Protein AF-A0A6V7XQS9-F1 (afdb_monomer)

Foldseek 3Di:
DVVVVVPPPPPPPPPVNVVVLVVQLVVQLVLLVLLVVLVLLLCCLVVVVCNVVPPDCCSVVVSSVVSSVVSVCLSVVLVPDPCNLVVQLVVLVVSLVSLVVSLVSLVVSLVVLVVVLPDPVCVVDDPSSNVSSVVSNVVSVLSVLLSVLSSVLSVLSSVLSVCVVVVVQHDCVVRVVVNVVSVVVSVVSNVVSVVVSVVSVVD

Secondary structure (DSSP, 8-state):
-HHHHHHHS-----HHHHHHHHHHHHHHHHHHHHHHHHHHHHHHHHTHHHHHHH--HHHHHHHHHHHHHHHHHHHHHHHH-TTHHHHHHHHHHHHHHHHHHHHHHHHHHHHHHHHHHHSGGGGGS-HHHHHHHHHHHHHHHHHHHHHHHHHHHHHHHHHHHHHHHTTTTS-HHHHHHHHHHHHHHHHHHHHHHHHHHHHHHH-

pLDDT: mean 83.12, std 11.51, range [42.62, 95.31]

Mean predicted aligned error: 6.89 Å

Structure (mmCIF, N/CA/C/O backbone):
data_AF-A0A6V7XQS9-F1
#
_entry.id   AF-A0A6V7XQS9-F1
#
loop_
_atom_site.group_PDB
_atom_site.id
_atom_site.type_symbol
_atom_site.label_atom_id
_atom_site.label_alt_id
_atom_site.label_comp_id
_atom_site.label_asym_id
_atom_site.label_entity_id
_atom_site.label_seq_id
_atom_site.pdbx_PDB_ins_code
_atom_site.Cartn_x
_atom_site.Cartn_y
_atom_site.Cartn_z
_atom_site.occupancy
_atom_site.B_iso_or_equiv
_atom_site.auth_seq_id
_atom_site.auth_comp_id
_atom_site.auth_asym_id
_atom_site.auth_atom_id
_atom_site.pdbx_PDB_model_num
ATOM 1 N N . MET A 1 1 ? -14.126 -15.800 -25.889 1.00 48.78 1 MET A N 1
ATOM 2 C CA . MET A 1 1 ? -13.623 -14.825 -26.880 1.00 48.78 1 MET A CA 1
ATOM 3 C C . MET A 1 1 ? -12.399 -14.062 -26.372 1.00 48.78 1 MET A C 1
ATOM 5 O O . MET A 1 1 ? -11.377 -14.144 -27.030 1.00 48.78 1 MET A O 1
ATOM 9 N N . LEU A 1 2 ? -12.438 -13.417 -25.193 1.00 42.62 2 LEU A N 1
ATOM 10 C CA . LEU A 1 2 ? -11.248 -12.767 -24.599 1.00 42.62 2 LEU A CA 1
ATOM 11 C C . LEU A 1 2 ? -10.140 -13.774 -24.226 1.00 42.62 2 LEU A C 1
ATOM 13 O O . LEU A 1 2 ? -8.974 -13.567 -24.531 1.00 42.62 2 LEU A O 1
ATOM 17 N N . LEU A 1 3 ? -10.531 -14.911 -23.636 1.00 45.94 3 LEU A N 1
ATOM 18 C CA . LEU A 1 3 ? -9.609 -15.998 -23.284 1.00 45.94 3 LEU A CA 1
ATOM 19 C C . LEU A 1 3 ? -8.984 -16.652 -24.523 1.00 45.94 3 LEU A C 1
ATOM 21 O O . LEU A 1 3 ? -7.815 -16.989 -24.517 1.00 45.94 3 LEU A O 1
ATOM 25 N N . THR A 1 4 ? -9.741 -16.782 -25.613 1.00 47.16 4 THR A N 1
ATOM 26 C CA . THR A 1 4 ? -9.225 -17.331 -26.873 1.00 47.16 4 THR A CA 1
ATOM 27 C C . THR A 1 4 ? -8.324 -16.340 -27.610 1.00 47.16 4 THR A C 1
ATOM 29 O O . THR A 1 4 ? -7.375 -16.783 -28.232 1.00 47.16 4 THR A O 1
ATOM 32 N N . MET A 1 5 ? -8.547 -15.023 -27.496 1.00 48.25 5 MET A N 1
ATOM 33 C CA . MET A 1 5 ? -7.600 -14.004 -27.985 1.00 48.25 5 MET A CA 1
ATOM 34 C C . MET A 1 5 ? -6.279 -14.007 -27.201 1.00 48.25 5 MET A C 1
ATOM 36 O O . MET A 1 5 ? -5.229 -13.876 -27.810 1.00 48.25 5 MET A O 1
ATOM 40 N N . LEU A 1 6 ? -6.313 -14.251 -25.884 1.00 51.50 6 LEU A N 1
ATOM 41 C CA . LEU A 1 6 ? -5.106 -14.399 -25.051 1.00 51.50 6 LEU A CA 1
ATOM 42 C C . LEU A 1 6 ? -4.206 -15.582 -25.457 1.00 51.50 6 LEU A C 1
ATOM 44 O O . LEU A 1 6 ? -3.020 -15.556 -25.148 1.00 51.50 6 LEU A O 1
ATOM 48 N N . PHE A 1 7 ? -4.757 -16.599 -26.129 1.00 53.72 7 PHE A N 1
ATOM 49 C CA . PHE A 1 7 ? -4.035 -17.824 -26.500 1.00 53.72 7 PHE A CA 1
ATOM 50 C C . PHE A 1 7 ? -3.797 -18.003 -28.011 1.00 53.72 7 PHE A C 1
ATOM 52 O O . PHE A 1 7 ? -3.016 -18.877 -28.376 1.00 53.72 7 PHE A O 1
ATOM 59 N N . ASN A 1 8 ? -4.455 -17.231 -28.888 1.00 49.06 8 ASN A N 1
ATOM 60 C CA . ASN A 1 8 ? -4.339 -17.404 -30.348 1.00 49.06 8 ASN A CA 1
ATOM 61 C C . ASN A 1 8 ? -3.278 -16.529 -31.014 1.00 49.06 8 ASN A C 1
ATOM 63 O O . ASN A 1 8 ? -2.876 -16.832 -32.138 1.00 49.06 8 ASN A O 1
ATOM 67 N N . ASP A 1 9 ? -2.833 -15.454 -30.368 1.00 49.31 9 ASP A N 1
ATOM 68 C CA . ASP A 1 9 ? -1.666 -14.747 -30.868 1.00 49.31 9 ASP A CA 1
ATOM 69 C C . ASP A 1 9 ? -0.446 -15.611 -30.545 1.00 49.31 9 ASP A C 1
ATOM 71 O O . ASP A 1 9 ? -0.240 -15.991 -29.394 1.00 49.31 9 ASP A O 1
ATOM 75 N N . ASN A 1 10 ? 0.369 -15.916 -31.559 1.00 44.94 10 ASN A N 1
ATOM 76 C CA . ASN A 1 10 ? 1.694 -16.539 -31.447 1.00 44.94 10 ASN A CA 1
ATOM 77 C C . ASN A 1 10 ? 2.685 -15.659 -30.643 1.00 44.94 10 ASN A C 1
ATOM 79 O O . ASN A 1 10 ? 3.850 -15.518 -31.015 1.00 44.94 10 ASN A O 1
ATOM 83 N N . LEU A 1 11 ? 2.259 -15.043 -29.537 1.00 48.97 11 LEU A N 1
ATOM 84 C CA . LEU A 1 11 ? 3.156 -14.674 -28.463 1.00 48.97 11 LEU A CA 1
ATOM 85 C C . LEU A 1 11 ? 3.615 -15.985 -27.834 1.00 48.97 11 LEU A C 1
ATOM 87 O O . LEU A 1 11 ? 3.038 -16.494 -26.876 1.00 48.97 11 LEU A O 1
ATOM 91 N N . THR A 1 12 ? 4.704 -16.530 -28.358 1.00 48.31 12 THR A N 1
ATOM 92 C CA . THR A 1 12 ? 5.622 -17.306 -27.537 1.00 48.31 12 THR A CA 1
ATOM 93 C C . THR A 1 12 ? 6.141 -16.353 -26.462 1.00 48.31 12 THR A C 1
ATOM 95 O O . THR A 1 12 ? 7.199 -15.743 -26.622 1.00 48.31 12 THR A O 1
ATOM 98 N N . TRP A 1 13 ? 5.349 -16.134 -25.409 1.00 51.06 13 TRP A N 1
ATOM 99 C CA . TRP A 1 13 ? 5.810 -15.471 -24.202 1.00 51.06 13 TRP A CA 1
ATOM 100 C C . TRP A 1 13 ? 7.018 -16.283 -23.759 1.00 51.06 13 TRP A C 1
ATOM 102 O O . TRP A 1 13 ? 6.894 -17.449 -23.385 1.00 51.06 13 TRP A O 1
ATOM 112 N N . SER A 1 14 ? 8.221 -15.724 -23.893 1.00 56.84 14 SER A N 1
ATOM 113 C CA . SER A 1 14 ? 9.370 -16.381 -23.291 1.00 56.84 14 SER A CA 1
ATOM 114 C C . SER A 1 14 ? 9.081 -16.509 -21.788 1.00 56.84 14 SER A C 1
ATOM 116 O O . SER A 1 14 ? 8.435 -15.619 -21.223 1.00 56.84 14 SER A O 1
ATOM 118 N N . PRO A 1 15 ? 9.568 -17.563 -21.110 1.00 67.75 15 PRO A N 1
ATOM 119 C CA . PRO A 1 15 ? 9.307 -17.792 -19.683 1.00 67.75 15 PRO A CA 1
ATOM 120 C C . PRO A 1 15 ? 9.579 -16.564 -18.794 1.00 67.75 15 PRO A C 1
ATOM 122 O O . PRO A 1 15 ? 8.983 -16.379 -17.736 1.00 67.75 15 PRO A O 1
ATOM 125 N N . THR A 1 16 ? 10.462 -15.673 -19.247 1.00 72.75 16 THR A N 1
ATOM 126 C CA . THR A 1 16 ? 10.767 -14.394 -18.603 1.00 72.75 16 THR A CA 1
ATOM 127 C C . THR A 1 16 ? 9.580 -13.429 -18.554 1.00 72.75 16 THR A C 1
ATOM 129 O O . THR A 1 16 ? 9.416 -12.741 -17.551 1.00 72.75 16 THR A O 1
ATOM 132 N N . HIS A 1 17 ? 8.739 -13.359 -19.588 1.00 70.88 17 HIS A N 1
ATOM 133 C CA . HIS A 1 17 ? 7.596 -12.445 -19.600 1.00 70.88 17 HIS A CA 1
ATOM 134 C C . HIS A 1 17 ? 6.458 -12.923 -18.690 1.00 70.88 17 HIS A C 1
ATOM 136 O O . HIS A 1 17 ? 5.843 -12.097 -18.017 1.00 70.88 17 HIS A O 1
ATOM 142 N N . GLU A 1 18 ? 6.225 -14.235 -18.601 1.00 76.00 18 GLU A N 1
ATOM 143 C CA . GLU A 1 18 ? 5.256 -14.814 -17.659 1.00 76.00 18 GLU A CA 1
ATOM 144 C C . GLU A 1 18 ? 5.659 -14.532 -16.206 1.00 76.00 18 GLU A C 1
ATOM 146 O O . GLU A 1 18 ? 4.842 -14.080 -15.404 1.00 76.00 18 GLU A O 1
ATOM 151 N N . LEU A 1 19 ? 6.943 -14.705 -15.875 1.00 75.06 19 LEU A N 1
ATOM 152 C CA . LEU A 1 19 ? 7.466 -14.394 -14.543 1.00 75.06 19 LEU A CA 1
ATOM 153 C C . LEU A 1 19 ? 7.329 -12.906 -14.195 1.00 75.06 19 LEU A C 1
ATOM 155 O O . LEU A 1 19 ? 6.929 -12.575 -13.080 1.00 75.06 19 LEU A O 1
ATOM 159 N N . ILE A 1 20 ? 7.611 -12.004 -15.142 1.00 75.81 20 ILE A N 1
ATOM 160 C CA . ILE A 1 20 ? 7.438 -10.556 -14.946 1.00 75.81 20 ILE A CA 1
ATOM 161 C C . ILE A 1 20 ? 5.964 -10.211 -14.730 1.00 75.81 20 ILE A C 1
ATOM 163 O O . ILE A 1 20 ? 5.653 -9.397 -13.857 1.00 75.81 20 ILE A O 1
ATOM 167 N N . PHE A 1 21 ? 5.056 -10.829 -15.488 1.00 79.94 21 PHE A N 1
ATOM 168 C CA . PHE A 1 21 ? 3.617 -10.632 -15.334 1.00 79.94 21 PHE A CA 1
ATOM 169 C C . PHE A 1 21 ? 3.146 -11.075 -13.947 1.00 79.94 21 PHE A C 1
ATOM 171 O O . PHE A 1 21 ? 2.530 -10.288 -13.230 1.00 79.94 21 PHE A O 1
ATOM 178 N N . ILE A 1 22 ? 3.485 -12.301 -13.540 1.00 83.12 22 ILE A N 1
ATOM 179 C CA . ILE A 1 22 ? 3.097 -12.871 -12.244 1.00 83.12 22 ILE A CA 1
ATOM 180 C C . ILE A 1 22 ? 3.664 -12.029 -11.097 1.00 83.12 22 ILE A C 1
ATOM 182 O O . ILE A 1 22 ? 2.935 -11.667 -10.172 1.00 83.12 22 ILE A O 1
ATOM 186 N N . PHE A 1 23 ? 4.944 -11.661 -11.169 1.00 80.88 23 PHE A N 1
ATOM 187 C CA . PHE A 1 23 ? 5.572 -10.809 -10.163 1.00 80.88 23 PHE A CA 1
ATOM 188 C C . PHE A 1 23 ? 4.867 -9.450 -10.058 1.00 80.88 23 PHE A C 1
ATOM 190 O O . PHE A 1 23 ? 4.520 -9.005 -8.962 1.00 80.88 23 PHE A O 1
ATOM 197 N N . SER A 1 24 ? 4.612 -8.809 -11.202 1.00 79.94 24 SER A N 1
ATOM 198 C CA . SER A 1 24 ? 3.931 -7.513 -11.265 1.00 79.94 24 SER A CA 1
ATOM 199 C C . SER A 1 24 ? 2.519 -7.609 -10.691 1.00 79.94 24 SER A C 1
ATOM 201 O O . SER A 1 24 ? 2.123 -6.760 -9.895 1.00 79.94 24 SER A O 1
ATOM 203 N N . TYR A 1 25 ? 1.784 -8.674 -11.022 1.00 86.56 25 TYR A N 1
ATOM 204 C CA . TYR A 1 25 ? 0.456 -8.953 -10.485 1.00 86.56 25 TYR A CA 1
ATOM 205 C C . TYR A 1 25 ? 0.457 -8.978 -8.957 1.00 86.56 25 TYR A C 1
ATOM 207 O O . TYR A 1 25 ? -0.282 -8.220 -8.330 1.00 86.56 25 TYR A O 1
ATOM 215 N N . PHE A 1 26 ? 1.327 -9.781 -8.341 1.00 85.62 26 PHE A N 1
ATOM 216 C CA . PHE A 1 26 ? 1.404 -9.865 -6.881 1.00 85.62 26 PHE A CA 1
ATOM 217 C C . PHE A 1 26 ? 1.858 -8.553 -6.233 1.00 85.62 26 PHE A C 1
ATOM 219 O O . PHE A 1 26 ? 1.326 -8.173 -5.187 1.00 85.62 26 PHE A O 1
ATOM 226 N N . ALA A 1 27 ? 2.783 -7.824 -6.861 1.00 81.12 27 ALA A N 1
ATOM 227 C CA . ALA A 1 27 ? 3.229 -6.524 -6.368 1.00 81.12 27 ALA A CA 1
ATOM 228 C C . ALA A 1 27 ? 2.081 -5.497 -6.333 1.00 81.12 27 ALA A C 1
ATOM 230 O O . ALA A 1 27 ? 1.869 -4.838 -5.311 1.00 81.12 27 ALA A O 1
ATOM 231 N N . TYR A 1 28 ? 1.302 -5.392 -7.415 1.00 82.44 28 TYR A N 1
ATOM 232 C CA . TYR A 1 28 ? 0.136 -4.508 -7.481 1.00 82.44 28 TYR A CA 1
ATOM 233 C C . TYR A 1 28 ? -0.986 -4.966 -6.546 1.00 82.44 28 TYR A C 1
ATOM 235 O O . TYR A 1 28 ? -1.548 -4.140 -5.829 1.00 82.44 28 TYR A O 1
ATOM 243 N N . PHE A 1 29 ? -1.278 -6.267 -6.502 1.00 85.44 29 PHE A N 1
ATOM 244 C CA . PHE A 1 29 ? -2.293 -6.848 -5.622 1.00 85.44 29 PHE A CA 1
ATOM 245 C C . PHE A 1 29 ? -2.028 -6.496 -4.156 1.00 85.44 29 PHE A C 1
ATOM 247 O O . PHE A 1 29 ? -2.903 -5.978 -3.460 1.00 85.44 29 PHE A O 1
ATOM 254 N N . ARG A 1 30 ? -0.784 -6.687 -3.704 1.00 83.75 30 ARG A N 1
ATOM 255 C CA . ARG A 1 30 ? -0.357 -6.320 -2.352 1.00 83.75 30 ARG A CA 1
ATOM 256 C C . ARG A 1 30 ? -0.541 -4.829 -2.082 1.00 83.75 30 ARG A C 1
ATOM 258 O O . ARG A 1 30 ? -1.008 -4.468 -1.003 1.00 83.75 30 ARG A O 1
ATOM 265 N N . ASN A 1 31 ? -0.180 -3.969 -3.037 1.00 82.81 31 ASN A N 1
ATOM 266 C CA . ASN A 1 31 ? -0.310 -2.526 -2.852 1.00 82.81 31 ASN A CA 1
ATOM 267 C C . ASN A 1 31 ? -1.774 -2.112 -2.645 1.00 82.81 31 ASN A C 1
ATOM 269 O O . ASN A 1 31 ? -2.060 -1.309 -1.766 1.00 82.81 31 ASN A O 1
ATOM 273 N N . VAL A 1 32 ? -2.707 -2.708 -3.386 1.00 84.50 32 VAL A N 1
ATOM 274 C CA . VAL A 1 32 ? -4.136 -2.401 -3.245 1.00 84.50 32 VAL A CA 1
ATOM 275 C C . VAL A 1 32 ? -4.735 -3.006 -1.966 1.00 84.50 32 VAL A C 1
ATOM 277 O O . VAL A 1 32 ? -5.597 -2.388 -1.341 1.00 84.50 32 VAL A O 1
ATOM 280 N N . ILE A 1 33 ? -4.273 -4.183 -1.523 1.00 87.50 33 ILE A N 1
ATOM 281 C CA . ILE A 1 33 ? -4.733 -4.783 -0.257 1.00 87.50 33 ILE A CA 1
ATOM 282 C C . ILE A 1 33 ? -4.464 -3.866 0.933 1.00 87.50 33 ILE A C 1
ATOM 284 O O . ILE A 1 33 ? -5.329 -3.742 1.802 1.00 87.50 33 ILE A O 1
ATOM 288 N N . ALA A 1 34 ? -3.292 -3.229 0.985 1.00 87.50 34 ALA A N 1
ATOM 289 C CA . ALA A 1 34 ? -2.947 -2.329 2.082 1.00 87.50 34 ALA A CA 1
ATOM 290 C C . ALA A 1 34 ? -3.997 -1.215 2.232 1.00 87.50 34 ALA A C 1
ATOM 292 O O . ALA A 1 34 ? -4.482 -0.979 3.340 1.00 87.50 34 ALA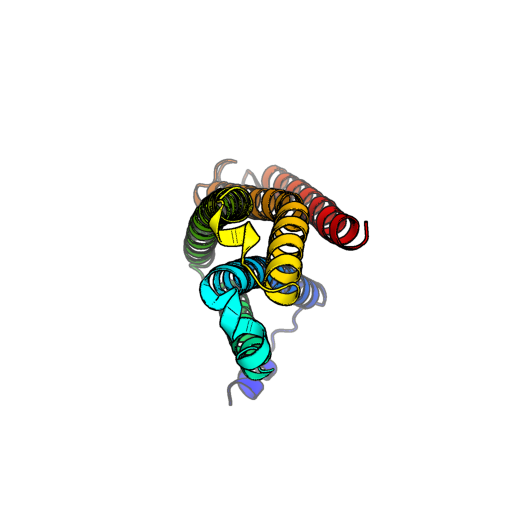 A O 1
ATOM 293 N N . HIS A 1 35 ? -4.438 -0.633 1.115 1.00 88.00 35 HIS A N 1
ATOM 294 C CA . HIS A 1 35 ? -5.480 0.390 1.091 1.00 88.00 35 HIS A CA 1
ATOM 295 C C . HIS A 1 35 ? -6.815 -0.111 1.667 1.00 88.00 35 HIS A C 1
ATOM 297 O O . HIS A 1 35 ? -7.466 0.552 2.479 1.00 88.00 35 HIS A O 1
ATOM 303 N N . ILE A 1 36 ? -7.206 -1.339 1.324 1.00 89.94 36 ILE A N 1
ATOM 304 C CA . ILE A 1 36 ? -8.440 -1.956 1.833 1.00 89.94 36 ILE A CA 1
ATOM 305 C C . ILE A 1 36 ? -8.364 -2.236 3.324 1.00 89.94 36 ILE A C 1
ATOM 307 O O . ILE A 1 36 ? -9.358 -2.036 4.022 1.00 89.94 36 ILE A O 1
ATOM 311 N N . LEU A 1 37 ? -7.207 -2.661 3.833 1.00 88.75 37 LEU A N 1
ATOM 312 C CA . LEU A 1 37 ? -7.016 -2.835 5.272 1.00 88.75 37 LEU A CA 1
ATOM 313 C C . LEU A 1 37 ? -7.229 -1.509 6.008 1.00 88.75 37 LEU A C 1
ATOM 315 O O . LEU A 1 37 ? -7.892 -1.487 7.042 1.00 88.75 37 LEU A O 1
ATOM 319 N N . VAL A 1 38 ? -6.753 -0.386 5.464 1.00 89.81 38 VAL A N 1
ATOM 320 C CA . VAL A 1 38 ? -7.009 0.937 6.055 1.00 89.81 38 VAL A CA 1
ATOM 321 C C . VAL A 1 38 ? -8.502 1.270 6.043 1.00 89.81 38 VAL A C 1
ATOM 323 O O . VAL A 1 38 ? -9.043 1.673 7.075 1.00 89.81 38 VAL A O 1
ATOM 326 N N . ILE A 1 39 ? -9.191 1.050 4.920 1.00 90.19 39 ILE A N 1
ATOM 327 C CA . ILE A 1 39 ? -10.643 1.274 4.800 1.00 90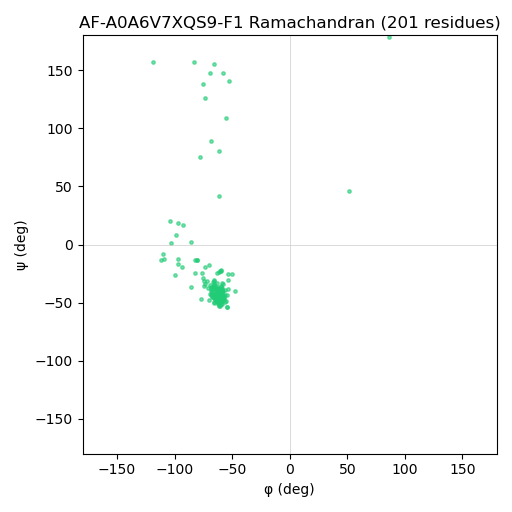.19 39 ILE A CA 1
ATOM 328 C C . ILE A 1 39 ? -11.418 0.406 5.800 1.00 90.19 39 ILE A C 1
ATOM 330 O O . ILE A 1 39 ? -12.323 0.900 6.478 1.00 90.19 39 ILE A O 1
ATOM 334 N N . GLU A 1 40 ? -11.048 -0.869 5.939 1.00 90.50 40 GLU A N 1
ATOM 335 C CA . GLU A 1 40 ? -11.627 -1.785 6.922 1.00 90.50 40 GLU A CA 1
ATOM 336 C C . GLU A 1 40 ? -11.471 -1.224 8.339 1.00 90.50 40 GLU A C 1
ATOM 338 O O . GLU A 1 40 ? -12.446 -1.170 9.088 1.00 90.50 40 GLU A O 1
ATOM 343 N N . ARG A 1 41 ? -10.278 -0.738 8.703 1.00 90.06 41 ARG A N 1
ATOM 344 C CA . ARG A 1 41 ? -10.007 -0.187 10.042 1.00 90.06 41 ARG A CA 1
ATOM 345 C C . ARG A 1 41 ? -10.745 1.114 10.311 1.00 90.06 41 ARG A C 1
ATOM 347 O O . ARG A 1 41 ? -11.220 1.321 11.432 1.00 90.06 41 ARG A O 1
ATOM 354 N N . ILE A 1 42 ? -10.885 1.970 9.302 1.00 89.75 42 ILE A N 1
ATOM 355 C CA . ILE A 1 42 ? -11.713 3.176 9.391 1.00 89.75 42 ILE A CA 1
ATOM 356 C C . ILE A 1 42 ? -13.163 2.773 9.666 1.00 89.75 42 ILE A C 1
ATOM 358 O O . ILE A 1 42 ? -13.763 3.273 10.618 1.00 89.75 42 ILE A O 1
ATOM 362 N N . ASN A 1 43 ? -13.708 1.821 8.906 1.00 89.56 43 ASN A N 1
ATOM 363 C CA . ASN A 1 43 ? -15.076 1.352 9.107 1.00 89.56 43 ASN A CA 1
ATOM 364 C C . ASN A 1 43 ? -15.259 0.677 10.477 1.00 89.56 43 ASN A C 1
ATOM 366 O O . ASN A 1 43 ? -16.218 0.976 11.182 1.00 89.56 43 ASN A O 1
ATOM 370 N N . ALA A 1 44 ? -14.315 -0.166 10.902 1.00 87.75 44 ALA A N 1
ATOM 371 C CA . ALA A 1 44 ? -14.333 -0.817 12.211 1.00 87.75 44 ALA A CA 1
ATOM 372 C C . ALA A 1 44 ? -14.330 0.191 13.365 1.00 87.75 44 ALA A C 1
ATOM 374 O O . ALA A 1 44 ? -14.997 -0.013 14.378 1.00 87.75 44 ALA A O 1
ATOM 375 N N . THR A 1 45 ? -13.619 1.304 13.202 1.00 86.94 45 THR A N 1
ATOM 376 C CA . THR A 1 45 ? -13.552 2.359 14.215 1.00 86.94 45 THR A CA 1
ATOM 377 C C . THR A 1 45 ? -14.809 3.225 14.228 1.00 86.94 45 THR A C 1
ATOM 379 O O . THR A 1 45 ? -15.363 3.484 15.294 1.00 86.94 45 THR A O 1
ATOM 382 N N . LEU A 1 46 ? -15.286 3.671 13.062 1.00 86.19 46 LEU A N 1
ATOM 383 C CA . LEU A 1 46 ? -16.474 4.529 12.962 1.00 86.19 46 LEU A CA 1
ATOM 384 C C . LEU A 1 46 ? -17.758 3.773 13.321 1.00 86.19 46 LEU A C 1
ATOM 386 O O . LEU A 1 46 ? -18.660 4.331 13.945 1.00 86.19 46 LEU A O 1
ATOM 390 N N . SER A 1 47 ? -17.817 2.490 12.972 1.00 86.88 47 SER A N 1
ATOM 391 C CA . SER A 1 47 ? -18.983 1.629 13.154 1.00 86.88 47 SER A CA 1
ATOM 392 C C . SER A 1 47 ? -18.834 0.658 14.326 1.00 86.88 47 SER A C 1
ATOM 394 O O . SER A 1 47 ? -19.566 -0.329 14.353 1.00 86.88 47 SER A O 1
ATOM 396 N N . PHE A 1 48 ? -17.943 0.904 15.300 1.00 82.19 48 PHE A N 1
ATOM 397 C CA . PHE A 1 48 ? -17.549 -0.086 16.324 1.00 82.19 48 PHE A CA 1
ATOM 398 C C . PHE A 1 48 ? -18.735 -0.810 16.992 1.00 82.19 48 PHE A C 1
ATOM 400 O O . PHE A 1 48 ? -18.722 -2.028 17.114 1.00 82.19 48 PHE A O 1
ATOM 407 N N . ARG A 1 49 ? -19.834 -0.098 17.286 1.00 81.75 49 ARG A N 1
ATOM 408 C CA . ARG A 1 49 ? -21.057 -0.674 17.886 1.00 81.75 49 ARG A CA 1
ATOM 409 C C . ARG A 1 49 ? -21.809 -1.678 17.011 1.00 81.75 49 ARG A C 1
ATOM 411 O O . ARG A 1 49 ? -22.518 -2.535 17.525 1.00 81.75 49 ARG A O 1
ATOM 418 N N . LYS A 1 50 ? -21.750 -1.513 15.690 1.00 86.06 50 LYS A N 1
ATOM 419 C CA . LYS A 1 50 ? -22.479 -2.333 14.707 1.00 86.06 50 LYS A CA 1
ATOM 420 C C . LYS A 1 50 ? -21.548 -3.237 13.905 1.00 86.06 50 LYS A C 1
ATOM 422 O O . LYS A 1 50 ? -22.033 -4.069 13.142 1.00 86.06 50 LYS A O 1
ATOM 427 N N . TYR A 1 51 ? -20.238 -3.062 14.060 1.00 82.44 51 TYR A N 1
ATOM 428 C CA . TYR A 1 51 ? -19.235 -3.644 13.187 1.00 82.44 51 TYR A CA 1
ATOM 429 C C . TYR A 1 51 ? -19.310 -5.168 13.172 1.00 82.44 51 TYR A C 1
ATOM 431 O O . TYR A 1 51 ? -19.476 -5.742 12.103 1.00 82.44 51 TYR A O 1
ATOM 439 N N . GLU A 1 52 ? -19.312 -5.822 14.337 1.00 78.38 52 GLU A N 1
ATOM 440 C CA . GLU A 1 52 ? -19.401 -7.289 14.420 1.00 78.38 52 GLU A CA 1
ATOM 441 C C . GLU A 1 52 ? -20.661 -7.850 13.758 1.00 78.38 52 GLU A C 1
ATOM 443 O O . GLU A 1 52 ? -20.602 -8.876 13.087 1.00 78.38 52 GLU A O 1
ATOM 448 N N . ARG A 1 53 ? -21.794 -7.150 13.877 1.00 84.00 53 ARG A N 1
ATOM 449 C CA . ARG A 1 53 ? -23.060 -7.592 13.278 1.00 84.00 53 ARG A CA 1
ATOM 450 C C . ARG A 1 53 ? -23.107 -7.377 11.766 1.00 84.00 53 ARG A C 1
ATOM 452 O O . ARG A 1 53 ? -23.823 -8.088 11.071 1.00 84.00 53 ARG A O 1
ATOM 459 N N . SER A 1 54 ? -22.383 -6.376 11.270 1.00 80.25 54 SER A N 1
ATOM 460 C CA . SER A 1 54 ? -22.371 -5.983 9.859 1.00 80.25 54 SER A CA 1
ATOM 461 C C . SER A 1 54 ? -21.200 -6.574 9.070 1.00 80.25 54 SER A C 1
ATOM 463 O O . SER A 1 54 ? -21.203 -6.483 7.840 1.00 80.25 54 SER A O 1
ATOM 465 N N . ARG A 1 55 ? -20.188 -7.149 9.734 1.00 79.62 55 ARG A N 1
ATOM 466 C CA . ARG A 1 55 ? -18.993 -7.712 9.094 1.00 79.62 55 ARG A CA 1
ATOM 467 C C . ARG A 1 55 ? -19.309 -9.078 8.486 1.00 79.62 55 ARG A C 1
ATOM 469 O O . ARG A 1 55 ? -18.948 -10.121 9.017 1.00 79.62 55 ARG A O 1
ATOM 476 N N . GLY A 1 56 ? -20.015 -9.056 7.361 1.00 82.56 56 GLY A N 1
ATOM 477 C CA . GLY A 1 56 ? -20.275 -10.244 6.559 1.00 82.56 56 GLY A CA 1
ATOM 478 C C . GLY A 1 56 ? -19.113 -10.580 5.613 1.00 82.56 56 GLY A C 1
ATOM 479 O O . GLY A 1 56 ? -18.378 -9.681 5.195 1.00 82.56 56 GLY A O 1
ATOM 480 N N . PRO A 1 57 ? -18.989 -11.850 5.182 1.00 86.62 57 PRO A N 1
ATOM 481 C CA . PRO A 1 57 ? -17.981 -12.283 4.207 1.00 86.62 57 PRO A CA 1
ATOM 482 C C . PRO A 1 57 ? -18.102 -11.561 2.854 1.00 86.62 57 PRO A C 1
ATOM 484 O O . PRO A 1 57 ? -17.120 -11.437 2.127 1.00 86.62 57 PRO A O 1
ATOM 487 N N . CYS A 1 58 ? -19.286 -11.025 2.535 1.00 87.62 58 CYS A N 1
ATOM 488 C CA . CYS A 1 58 ? -19.533 -10.254 1.315 1.00 87.62 58 CYS A CA 1
ATOM 489 C C . CYS A 1 58 ? -18.623 -9.025 1.190 1.00 87.62 58 CYS A C 1
ATOM 491 O O . CYS A 1 58 ? -18.223 -8.689 0.080 1.00 87.62 58 CYS A O 1
ATOM 493 N N . PHE A 1 59 ? -18.263 -8.377 2.306 1.00 86.25 59 PHE A N 1
ATOM 494 C CA . PHE A 1 59 ? -17.333 -7.246 2.278 1.00 86.25 59 PHE A CA 1
ATOM 495 C C . PHE A 1 59 ? -15.958 -7.696 1.774 1.00 86.25 59 PHE A C 1
ATOM 497 O O . PHE A 1 59 ? -15.424 -7.121 0.830 1.00 86.25 59 PHE A O 1
ATOM 504 N N . THR A 1 60 ? -15.415 -8.770 2.350 1.00 86.69 60 THR A N 1
ATOM 505 C CA . THR A 1 60 ? -14.104 -9.310 1.975 1.00 86.69 60 THR A CA 1
ATOM 506 C C . THR A 1 60 ? -14.092 -9.820 0.537 1.00 86.69 60 THR A C 1
ATOM 508 O O . THR A 1 60 ? -13.199 -9.457 -0.223 1.00 86.69 60 THR A O 1
ATOM 511 N N . PHE A 1 61 ? -15.090 -10.613 0.132 1.00 89.69 61 PHE A N 1
ATOM 512 C CA . PHE A 1 61 ? -15.162 -11.136 -1.236 1.00 89.69 61 PHE A CA 1
ATOM 513 C C . PHE A 1 61 ? -15.372 -10.033 -2.276 1.00 89.69 61 PHE A C 1
ATOM 515 O O . PHE A 1 61 ? -14.726 -10.061 -3.322 1.00 89.69 61 PHE A O 1
ATOM 522 N N . GLY A 1 62 ? -16.219 -9.041 -1.982 1.00 90.94 62 GLY A N 1
ATOM 523 C CA . GLY A 1 62 ? -16.453 -7.904 -2.871 1.00 90.94 62 GLY A CA 1
ATOM 524 C C . GLY A 1 62 ? -15.185 -7.084 -3.099 1.00 90.94 62 GLY A C 1
ATOM 525 O O . GLY A 1 62 ? -14.835 -6.793 -4.243 1.00 90.94 62 GLY A O 1
ATOM 526 N N . TRP A 1 63 ? -14.447 -6.781 -2.028 1.00 89.56 63 TRP A N 1
ATOM 527 C CA . TRP A 1 63 ? -13.172 -6.080 -2.144 1.00 89.56 63 TRP A CA 1
ATOM 528 C C . TRP A 1 63 ? -12.118 -6.908 -2.866 1.00 89.56 63 TRP A C 1
ATOM 530 O O . TRP A 1 63 ? -11.492 -6.387 -3.780 1.00 89.56 63 TRP A O 1
ATOM 540 N N . LEU A 1 64 ? -11.953 -8.191 -2.530 1.00 88.69 64 LEU A N 1
ATOM 541 C CA . LEU A 1 64 ? -11.007 -9.063 -3.230 1.00 88.69 64 LEU A CA 1
ATOM 542 C C . LEU A 1 64 ? -11.297 -9.119 -4.731 1.00 88.69 64 LEU A C 1
ATOM 544 O O . LEU A 1 64 ? -10.368 -9.003 -5.526 1.00 88.69 64 LEU A O 1
ATOM 548 N N . PHE A 1 65 ? -12.562 -9.248 -5.134 1.00 92.00 65 PHE A N 1
ATOM 549 C CA . PHE A 1 65 ? -12.940 -9.216 -6.547 1.00 92.00 65 PHE A CA 1
ATOM 550 C C . PHE A 1 65 ? -12.550 -7.888 -7.208 1.00 92.00 65 PHE A C 1
ATOM 552 O O . PHE A 1 65 ? -11.909 -7.888 -8.259 1.00 92.00 65 PHE A O 1
ATOM 559 N N . PHE A 1 66 ? -12.865 -6.762 -6.564 1.00 90.06 66 PHE A N 1
ATOM 560 C CA . PHE A 1 66 ? -12.523 -5.433 -7.067 1.00 90.06 66 PHE A CA 1
ATOM 561 C C . PHE A 1 66 ? -11.006 -5.220 -7.193 1.00 90.06 66 PHE A C 1
ATOM 563 O O . PHE A 1 66 ? -10.549 -4.692 -8.205 1.00 90.06 66 PHE A O 1
ATOM 570 N N . VAL A 1 67 ? -10.212 -5.689 -6.221 1.00 89.31 67 VAL A N 1
ATOM 571 C CA . VAL A 1 67 ? -8.744 -5.648 -6.306 1.00 89.31 67 VAL A CA 1
ATOM 572 C C . VAL A 1 67 ? -8.239 -6.455 -7.478 1.00 89.31 67 VAL A C 1
ATOM 574 O O . VAL A 1 67 ? -7.460 -5.935 -8.266 1.00 89.31 67 VAL A O 1
ATOM 577 N N . ASN A 1 68 ? -8.668 -7.713 -7.600 1.00 88.00 68 ASN A N 1
ATOM 578 C CA . ASN A 1 68 ? -8.206 -8.574 -8.684 1.00 88.00 68 ASN A CA 1
ATOM 579 C C . ASN A 1 68 ? -8.535 -7.942 -10.044 1.00 88.00 68 ASN A C 1
ATOM 581 O O . ASN A 1 68 ? -7.683 -7.940 -10.928 1.00 88.00 68 ASN A O 1
ATOM 585 N N . LEU A 1 69 ? -9.718 -7.333 -10.191 1.00 88.81 69 LEU A N 1
ATOM 586 C CA . LEU A 1 69 ? -10.103 -6.623 -11.410 1.00 88.81 69 LEU A CA 1
ATOM 587 C C . LEU A 1 69 ? -9.192 -5.419 -11.697 1.00 88.81 69 LEU A C 1
ATOM 589 O O . LEU A 1 69 ? -8.704 -5.284 -12.819 1.00 88.81 69 LEU A O 1
ATOM 593 N N . LEU A 1 70 ? -8.939 -4.564 -10.700 1.00 85.88 70 LEU A N 1
ATOM 594 C CA . LEU A 1 70 ? -8.047 -3.410 -10.845 1.00 85.88 70 LEU A CA 1
ATOM 595 C C . LEU A 1 70 ? -6.617 -3.840 -11.173 1.00 85.88 70 LEU A C 1
ATOM 597 O O . LEU A 1 70 ? -6.020 -3.328 -12.114 1.00 85.88 70 LEU A O 1
ATOM 601 N N . THR A 1 71 ? -6.075 -4.799 -10.425 1.00 87.12 71 THR A N 1
ATOM 602 C CA . THR A 1 71 ? -4.726 -5.325 -10.627 1.00 87.12 71 THR A CA 1
ATOM 603 C C . THR A 1 71 ? -4.578 -5.944 -12.012 1.00 87.12 71 THR A C 1
ATOM 605 O O . THR A 1 71 ? -3.621 -5.628 -12.717 1.00 87.12 71 THR A O 1
ATOM 608 N N . PHE A 1 72 ? -5.534 -6.773 -12.435 1.00 86.12 72 PHE A N 1
ATOM 609 C CA . PHE A 1 72 ? -5.529 -7.365 -13.767 1.00 86.12 72 PHE A CA 1
ATOM 610 C C . PHE A 1 72 ? -5.588 -6.291 -14.858 1.00 86.12 72 PHE A C 1
ATOM 612 O O . PHE A 1 72 ? -4.780 -6.317 -15.783 1.00 86.12 72 PHE A O 1
ATOM 619 N N . GLY A 1 73 ? -6.487 -5.311 -14.719 1.00 83.00 73 GLY A N 1
ATOM 620 C CA . GLY A 1 73 ? -6.612 -4.192 -15.653 1.00 83.00 73 GLY A CA 1
ATOM 621 C C . GLY A 1 73 ? -5.321 -3.384 -15.783 1.00 83.00 73 GLY A C 1
ATOM 622 O O . GLY A 1 73 ? -4.902 -3.083 -16.900 1.00 83.00 73 GLY A O 1
ATOM 623 N N . THR A 1 74 ? -4.645 -3.096 -14.668 1.00 81.06 74 THR A N 1
ATOM 624 C CA . THR A 1 74 ? -3.362 -2.381 -14.676 1.00 81.06 74 THR A CA 1
ATOM 625 C C . THR A 1 74 ? -2.266 -3.200 -15.353 1.00 81.06 74 THR A C 1
ATOM 627 O O . THR A 1 74 ? -1.594 -2.684 -16.239 1.00 81.06 74 THR A O 1
ATOM 630 N N . VAL A 1 75 ? -2.077 -4.475 -15.001 1.00 83.75 75 VAL A N 1
ATOM 631 C CA . VAL A 1 75 ? -1.007 -5.304 -15.598 1.00 83.75 75 VAL A CA 1
ATOM 632 C C . VAL A 1 75 ? -1.260 -5.570 -17.091 1.00 83.75 75 VAL A C 1
ATOM 634 O O . VAL A 1 75 ? -0.336 -5.560 -17.907 1.00 83.75 75 VAL A O 1
ATOM 637 N N . TYR A 1 76 ? -2.517 -5.759 -17.484 1.00 81.12 76 TYR A N 1
ATOM 638 C CA . TYR A 1 76 ? -2.880 -5.923 -18.890 1.00 81.12 76 TYR A CA 1
ATOM 639 C C . TYR A 1 76 ? -2.704 -4.620 -19.690 1.00 81.12 76 TYR A C 1
ATOM 641 O O . TYR A 1 76 ? -2.157 -4.619 -20.793 1.00 81.12 76 TYR A O 1
ATOM 649 N N . GLY A 1 77 ? -3.109 -3.479 -19.126 1.00 75.44 77 GLY A N 1
ATOM 650 C CA . GLY A 1 77 ? -2.943 -2.173 -19.771 1.00 75.44 77 GLY A CA 1
ATOM 651 C C . GLY A 1 77 ? -1.475 -1.791 -19.978 1.00 75.44 77 GLY A C 1
ATOM 652 O O . GLY A 1 77 ? -1.126 -1.165 -20.981 1.00 75.44 77 GLY A O 1
ATOM 653 N N . THR A 1 78 ? -0.595 -2.214 -19.066 1.00 73.44 78 THR A N 1
ATOM 654 C CA . THR A 1 78 ? 0.842 -1.914 -19.130 1.00 73.44 78 THR A CA 1
ATOM 655 C C . THR A 1 78 ? 1.626 -2.819 -20.076 1.00 73.44 78 THR A C 1
ATOM 657 O O . THR A 1 78 ? 2.755 -2.485 -20.425 1.00 73.44 78 THR A O 1
ATOM 660 N N . SER A 1 79 ? 1.038 -3.926 -20.532 1.00 71.31 79 SER A N 1
ATOM 661 C CA . SER A 1 79 ? 1.670 -4.864 -21.468 1.00 71.31 79 SER A CA 1
ATOM 662 C C . SER A 1 79 ? 1.283 -4.639 -22.934 1.00 71.31 79 SER A C 1
ATOM 664 O O . SER A 1 79 ? 1.990 -5.108 -23.818 1.00 71.31 79 SER A O 1
ATOM 666 N N . THR A 1 80 ? 0.201 -3.906 -23.216 1.00 66.88 80 THR A N 1
ATOM 667 C CA . THR A 1 80 ? -0.426 -3.884 -24.554 1.00 66.88 80 THR A CA 1
ATOM 668 C C . THR A 1 80 ? -0.269 -2.584 -25.350 1.00 66.88 80 THR A C 1
ATOM 670 O O . THR A 1 80 ? -0.559 -2.578 -26.544 1.00 66.88 80 THR A O 1
ATOM 673 N N . THR A 1 81 ? 0.184 -1.475 -24.752 1.00 59.59 81 THR A N 1
ATOM 674 C CA . THR A 1 81 ? 0.175 -0.153 -25.417 1.00 59.59 81 THR A CA 1
ATOM 675 C C . THR A 1 81 ? 1.573 0.460 -25.600 1.00 59.59 81 THR A C 1
ATOM 677 O O . THR A 1 81 ? 2.525 0.132 -24.902 1.00 59.59 81 THR A O 1
ATOM 680 N N . SER A 1 82 ? 1.742 1.370 -26.562 1.00 57.50 82 SER A N 1
ATOM 681 C CA . SER A 1 82 ? 2.979 2.159 -26.736 1.00 57.50 82 SER A CA 1
ATOM 682 C C . SER A 1 82 ? 3.058 3.366 -25.785 1.00 57.50 82 SER A C 1
ATOM 684 O O . SER A 1 82 ? 4.125 3.942 -25.594 1.00 57.50 82 SER A O 1
ATOM 686 N N . SER A 1 83 ? 1.941 3.726 -25.143 1.00 64.81 83 SER A N 1
ATOM 687 C CA . SER A 1 83 ? 1.788 4.800 -24.148 1.00 64.81 83 SER A CA 1
ATOM 688 C C . SER A 1 83 ? 1.966 4.329 -22.694 1.00 64.81 83 SER A C 1
ATOM 690 O O . SER A 1 83 ? 1.585 5.024 -21.747 1.00 64.81 83 SER A O 1
ATOM 692 N N . THR A 1 84 ? 2.559 3.150 -22.498 1.00 75.62 84 THR A N 1
ATOM 693 C CA . THR A 1 84 ? 2.666 2.460 -21.202 1.00 75.62 84 THR A CA 1
ATOM 694 C C . THR A 1 84 ? 3.383 3.263 -20.133 1.00 75.62 84 THR A C 1
ATOM 696 O O . THR A 1 84 ? 3.008 3.181 -18.967 1.00 75.62 84 THR A O 1
ATOM 699 N N . THR A 1 85 ? 4.375 4.076 -20.493 1.00 80.25 85 THR A N 1
ATOM 700 C CA . THR A 1 85 ? 5.136 4.878 -19.523 1.00 80.25 85 THR A CA 1
ATOM 701 C C . THR A 1 85 ? 4.290 5.984 -18.896 1.00 80.25 85 THR A C 1
ATOM 703 O O . THR A 1 85 ? 4.362 6.190 -17.686 1.00 80.25 85 THR A O 1
ATOM 706 N N . PHE A 1 86 ? 3.439 6.654 -19.680 1.00 84.75 86 PHE A N 1
ATOM 707 C CA . PHE A 1 86 ? 2.555 7.707 -19.175 1.00 84.75 86 PHE A CA 1
ATOM 708 C C . PHE A 1 86 ? 1.443 7.140 -18.289 1.00 84.75 86 PHE A C 1
ATOM 710 O O . PHE A 1 86 ? 1.225 7.626 -17.182 1.00 84.75 86 PHE A O 1
ATOM 717 N N . ILE A 1 87 ? 0.769 6.078 -18.745 1.00 82.81 87 ILE A N 1
ATOM 718 C CA . ILE A 1 87 ? -0.308 5.434 -17.977 1.00 82.81 87 ILE A CA 1
ATOM 719 C C . ILE A 1 87 ? 0.236 4.897 -16.648 1.00 82.81 87 ILE A C 1
ATOM 721 O O . ILE A 1 87 ? -0.383 5.109 -15.603 1.00 82.81 87 ILE A O 1
ATOM 725 N N . ASN A 1 88 ? 1.419 4.273 -16.667 1.00 83.56 88 ASN A N 1
ATOM 726 C CA . ASN A 1 88 ? 2.109 3.849 -15.451 1.00 83.56 88 ASN A CA 1
ATOM 727 C C . ASN A 1 88 ? 2.386 5.025 -14.517 1.00 83.56 88 ASN A C 1
ATOM 729 O O . ASN A 1 88 ? 2.058 4.949 -13.335 1.00 83.56 88 ASN A O 1
ATOM 733 N N . LEU A 1 89 ? 2.935 6.128 -15.030 1.00 88.50 89 LEU A N 1
ATOM 734 C CA . LEU A 1 89 ? 3.204 7.311 -14.216 1.00 88.50 89 LEU A CA 1
ATOM 735 C C . LEU A 1 89 ? 1.930 7.836 -13.538 1.00 88.50 89 LEU A C 1
ATOM 737 O O . LEU A 1 89 ? 1.943 8.087 -12.333 1.00 88.50 89 LEU A O 1
ATOM 741 N N . CYS A 1 90 ? 0.823 7.954 -14.277 1.00 88.62 90 CYS A N 1
ATOM 742 C CA . CYS A 1 90 ? -0.464 8.373 -13.721 1.00 88.62 90 CYS A CA 1
ATOM 743 C C . CYS A 1 90 ? -0.965 7.411 -12.639 1.00 88.62 90 CYS A C 1
ATOM 745 O O . CYS A 1 90 ? -1.396 7.860 -11.578 1.00 88.62 90 CYS A O 1
ATOM 747 N N . PHE A 1 91 ? -0.884 6.101 -12.881 1.00 85.69 91 PHE A N 1
ATOM 748 C CA . PHE A 1 91 ? -1.279 5.090 -11.903 1.00 85.69 91 PHE A CA 1
ATOM 749 C C . PHE A 1 91 ? -0.473 5.227 -10.605 1.00 85.69 91 PHE A C 1
ATOM 751 O O . PHE A 1 91 ? -1.055 5.341 -9.527 1.00 85.69 91 PHE A O 1
ATOM 758 N N . TRP A 1 92 ? 0.857 5.289 -10.696 1.00 89.19 92 TRP A N 1
ATOM 759 C CA . TRP A 1 92 ? 1.724 5.434 -9.525 1.00 89.19 92 TRP A CA 1
ATOM 760 C C . TRP A 1 92 ? 1.494 6.758 -8.790 1.00 89.19 92 TRP A C 1
ATOM 762 O O . TRP A 1 92 ? 1.441 6.766 -7.562 1.00 89.19 92 TRP A O 1
ATOM 772 N N . ALA A 1 93 ? 1.255 7.856 -9.512 1.00 92.19 93 ALA A N 1
ATOM 773 C CA . ALA A 1 93 ? 0.904 9.137 -8.905 1.00 92.19 93 ALA A CA 1
ATOM 774 C C . ALA A 1 93 ? -0.420 9.071 -8.118 1.00 92.19 93 ALA A C 1
ATOM 776 O O . ALA A 1 93 ? -0.492 9.581 -6.999 1.00 92.19 93 ALA A O 1
ATOM 777 N N . ILE A 1 94 ? -1.451 8.407 -8.655 1.00 90.88 94 ILE A N 1
ATOM 778 C CA . ILE A 1 94 ? -2.726 8.195 -7.947 1.00 90.88 94 ILE A CA 1
ATOM 779 C C . ILE A 1 94 ? -2.502 7.357 -6.685 1.00 90.88 94 ILE A C 1
ATOM 781 O O . ILE A 1 94 ? -2.958 7.740 -5.608 1.00 90.88 94 ILE A O 1
ATOM 785 N N . MET A 1 95 ? -1.760 6.252 -6.794 1.00 90.56 95 MET A N 1
ATOM 786 C CA . MET A 1 95 ? -1.431 5.392 -5.651 1.00 90.56 95 MET A CA 1
ATOM 787 C C . MET A 1 95 ? -0.652 6.152 -4.571 1.00 90.56 95 MET A C 1
ATOM 789 O O . MET A 1 95 ? -0.905 5.974 -3.383 1.00 90.56 95 MET A O 1
ATOM 793 N N . PHE A 1 96 ? 0.255 7.048 -4.963 1.00 94.19 96 PHE A N 1
ATOM 794 C CA . PHE A 1 96 ? 0.991 7.903 -4.035 1.00 94.19 96 PHE A CA 1
ATOM 795 C C . PHE A 1 96 ? 0.070 8.857 -3.271 1.00 94.19 96 PHE A C 1
ATOM 797 O O . PHE A 1 96 ? 0.174 8.966 -2.048 1.00 94.19 96 PHE A O 1
ATOM 804 N N . VAL A 1 97 ? -0.877 9.499 -3.959 1.00 95.31 97 VAL A N 1
ATOM 805 C CA . VAL A 1 97 ? -1.881 10.358 -3.314 1.00 95.31 97 VAL A CA 1
ATOM 806 C C . VAL A 1 97 ? -2.754 9.553 -2.347 1.00 95.31 97 VAL A C 1
ATOM 808 O O . VAL A 1 97 ? -2.967 9.996 -1.217 1.00 95.31 97 VAL A O 1
ATOM 811 N N . LEU A 1 98 ? -3.210 8.359 -2.742 1.00 92.38 98 LEU A N 1
ATOM 812 C CA . LEU A 1 98 ? -3.976 7.465 -1.865 1.00 92.38 98 LEU A CA 1
ATOM 813 C C . LEU A 1 98 ? -3.179 7.081 -0.613 1.00 92.38 98 LEU A C 1
ATOM 815 O O . LEU A 1 98 ? -3.688 7.211 0.499 1.00 92.38 98 LEU A O 1
ATOM 819 N N . ALA A 1 99 ? -1.903 6.725 -0.764 1.00 93.19 99 ALA A N 1
ATOM 820 C CA . ALA A 1 99 ? -1.039 6.381 0.362 1.00 93.19 99 ALA A CA 1
ATOM 821 C C . ALA A 1 99 ? -0.836 7.562 1.338 1.00 93.19 99 ALA A C 1
ATOM 823 O O . ALA A 1 99 ? -0.813 7.370 2.555 1.00 93.19 99 ALA A O 1
ATOM 824 N N . ILE A 1 100 ? -0.748 8.804 0.840 1.00 95.31 100 ILE A N 1
ATOM 825 C CA . ILE A 1 100 ? -0.721 10.005 1.697 1.00 95.31 100 ILE A CA 1
ATOM 826 C C . ILE A 1 100 ? -2.035 10.149 2.470 1.00 95.31 100 ILE A C 1
ATOM 828 O O . ILE A 1 100 ? -2.015 10.374 3.685 1.00 95.31 100 ILE A O 1
ATOM 832 N N . ILE A 1 101 ? -3.175 10.023 1.781 1.00 95.00 101 ILE A N 1
ATOM 833 C CA . ILE A 1 101 ? -4.506 10.115 2.397 1.00 95.00 101 ILE A CA 1
ATOM 834 C C . ILE A 1 101 ? -4.636 9.087 3.523 1.00 95.00 101 ILE A C 1
ATOM 836 O O . ILE A 1 101 ? -5.157 9.406 4.590 1.00 95.00 101 ILE A O 1
ATOM 840 N N . GLU A 1 102 ? -4.106 7.886 3.339 1.00 93.25 102 GLU A N 1
ATOM 841 C CA . GLU A 1 102 ? -4.151 6.818 4.337 1.00 93.25 102 GLU A CA 1
ATOM 842 C C . GLU A 1 102 ? -3.308 7.090 5.569 1.00 93.25 102 GLU A C 1
ATOM 844 O O . GLU A 1 102 ? -3.784 6.893 6.690 1.00 93.25 102 GLU A O 1
ATOM 849 N N . LEU A 1 103 ? -2.086 7.597 5.393 1.00 93.62 103 LEU A N 1
ATOM 850 C CA . LEU A 1 103 ? -1.255 8.012 6.521 1.00 93.62 103 LEU A CA 1
ATOM 851 C C . LEU A 1 103 ? -1.957 9.099 7.345 1.00 93.62 103 LEU A C 1
ATOM 853 O O . LEU A 1 103 ? -1.947 9.058 8.582 1.00 93.62 103 LEU A O 1
ATOM 857 N N . ILE A 1 104 ? -2.615 10.049 6.675 1.00 95.12 104 ILE A N 1
ATOM 858 C CA . ILE A 1 104 ? -3.419 11.087 7.329 1.00 95.12 104 ILE A CA 1
ATOM 859 C C . ILE A 1 104 ? -4.629 10.465 8.034 1.00 95.12 104 ILE A C 1
ATOM 861 O O . ILE A 1 104 ? -4.901 10.802 9.194 1.00 95.12 104 ILE A O 1
ATOM 865 N N . ALA A 1 105 ? -5.339 9.549 7.375 1.00 93.56 105 ALA A N 1
ATOM 866 C CA . ALA A 1 105 ? -6.519 8.888 7.912 1.00 93.56 105 ALA A CA 1
ATOM 867 C C . ALA A 1 105 ? -6.181 8.098 9.178 1.00 93.56 105 ALA A C 1
ATOM 869 O O . ALA A 1 105 ? -6.846 8.276 10.195 1.00 93.56 105 ALA A O 1
ATOM 870 N N . ILE A 1 106 ? -5.099 7.319 9.186 1.00 92.75 106 ILE A N 1
ATOM 871 C CA . ILE A 1 106 ? -4.688 6.533 10.356 1.00 92.75 106 ILE A CA 1
ATOM 872 C C . ILE A 1 106 ? -4.149 7.390 11.488 1.00 92.75 106 ILE A C 1
ATOM 874 O O . ILE A 1 106 ? -4.463 7.139 12.655 1.00 92.75 106 ILE A O 1
ATOM 878 N N . ARG A 1 107 ? -3.412 8.460 11.179 1.00 93.12 107 ARG A N 1
ATOM 879 C CA . ARG A 1 107 ? -3.030 9.448 12.196 1.00 93.12 107 ARG A CA 1
ATOM 880 C C . ARG A 1 107 ? -4.267 10.072 12.845 1.00 93.12 107 ARG A C 1
ATOM 882 O O . ARG A 1 107 ? -4.292 10.255 14.064 1.00 93.12 107 ARG A O 1
ATOM 889 N N . SER A 1 108 ? -5.284 10.387 12.046 1.00 93.25 108 SER A N 1
ATOM 890 C CA . SER A 1 108 ? -6.554 10.948 12.521 1.00 93.25 108 SER A CA 1
ATOM 891 C C . SER A 1 108 ? -7.344 9.930 13.345 1.00 93.25 108 SER A C 1
ATOM 893 O O . SER A 1 108 ? -7.828 10.265 14.426 1.00 93.25 108 SER A O 1
ATOM 895 N N . LEU A 1 109 ? -7.384 8.675 12.897 1.00 92.31 109 LEU A N 1
ATOM 896 C CA . LEU A 1 109 ? -8.042 7.554 13.563 1.00 92.31 109 LEU A CA 1
ATOM 897 C C . LEU A 1 109 ? -7.450 7.287 14.945 1.00 92.31 109 LEU A C 1
ATOM 899 O O . LEU A 1 109 ? -8.176 7.161 15.927 1.00 92.31 109 LEU A O 1
ATOM 903 N N . ARG A 1 110 ? -6.119 7.279 15.045 1.00 92.00 110 ARG A N 1
ATOM 904 C CA . ARG A 1 110 ? -5.418 7.113 16.319 1.00 92.00 110 ARG A CA 1
ATOM 905 C C . ARG A 1 110 ? -5.782 8.221 17.301 1.00 92.00 110 ARG A C 1
ATOM 907 O O . ARG A 1 110 ? -6.178 7.931 18.423 1.00 92.00 110 ARG A O 1
ATOM 914 N N . LYS A 1 111 ? -5.709 9.486 16.868 1.00 92.44 111 LYS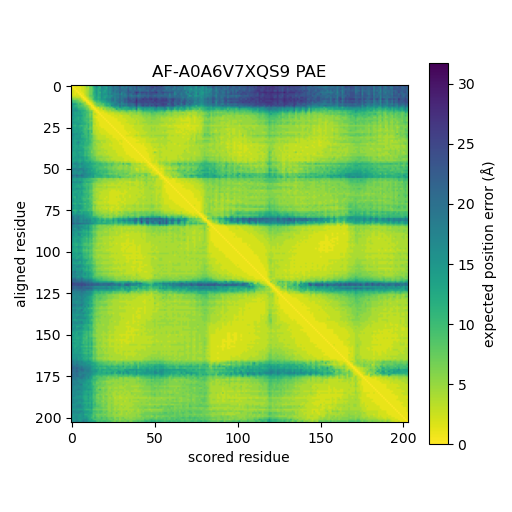 A N 1
ATOM 915 C CA . LYS A 1 111 ? -6.097 10.630 17.711 1.00 92.44 111 LYS A CA 1
ATOM 916 C C . LYS A 1 111 ? -7.555 10.543 18.158 1.00 92.44 111 LYS A C 1
ATOM 918 O O . LYS A 1 111 ? -7.867 10.889 19.296 1.00 92.44 111 LYS A O 1
ATOM 923 N N . TYR A 1 112 ? -8.443 10.101 17.271 1.00 91.31 112 TYR A N 1
ATOM 924 C CA . TYR A 1 112 ? -9.853 9.897 17.580 1.00 91.31 112 TYR A CA 1
ATOM 925 C C . TYR A 1 112 ? -10.044 8.812 18.649 1.00 91.31 112 TYR A C 1
ATOM 927 O O . TYR A 1 112 ? -10.711 9.063 19.653 1.00 91.31 112 TYR A O 1
ATOM 935 N N . ASN A 1 113 ? -9.389 7.660 18.493 1.00 89.88 113 ASN A N 1
ATOM 936 C CA . ASN A 1 113 ? -9.466 6.551 19.443 1.00 89.88 113 ASN A CA 1
ATOM 937 C C . ASN A 1 113 ? -8.883 6.914 20.812 1.00 89.88 113 ASN A C 1
ATOM 939 O O . ASN A 1 113 ? -9.534 6.678 21.829 1.00 89.88 113 ASN A O 1
ATOM 943 N N . ASP A 1 114 ? -7.722 7.573 20.848 1.00 89.31 114 ASP A N 1
ATOM 944 C CA . ASP A 1 114 ? -7.096 8.041 22.090 1.00 89.31 114 ASP A CA 1
ATOM 945 C C . ASP A 1 114 ? -8.005 9.054 22.822 1.00 89.31 114 ASP A C 1
ATOM 947 O O . ASP A 1 114 ? -8.160 9.016 24.048 1.00 89.31 114 ASP A O 1
ATOM 951 N N . LYS A 1 115 ? -8.683 9.938 22.075 1.00 90.94 115 LYS A N 1
ATOM 952 C CA . LYS A 1 115 ? -9.645 10.904 22.631 1.00 90.94 115 LYS A CA 1
ATOM 953 C C . LYS A 1 115 ? -10.906 10.234 23.181 1.00 90.94 115 LYS A C 1
ATOM 955 O O . LYS A 1 115 ? -11.439 10.692 24.189 1.00 90.94 115 LYS A O 1
ATOM 960 N N . ILE A 1 116 ? -11.416 9.188 22.533 1.00 88.62 116 ILE A N 1
ATOM 961 C CA . ILE A 1 116 ? -12.564 8.430 23.056 1.00 88.62 116 ILE A CA 1
ATOM 962 C C . ILE A 1 116 ? -12.166 7.685 24.323 1.00 88.62 116 ILE A C 1
ATOM 964 O O . ILE A 1 116 ? -12.891 7.757 25.313 1.00 88.62 116 ILE A O 1
ATOM 968 N N . TYR A 1 117 ? -11.007 7.030 24.308 1.00 85.38 117 TYR A N 1
ATOM 969 C CA . TYR A 1 117 ? -10.508 6.247 25.432 1.00 85.38 117 TYR A CA 1
ATOM 970 C C . TYR A 1 117 ? -10.325 7.097 26.700 1.00 85.38 117 TYR A C 1
ATOM 972 O O . TYR A 1 117 ? -10.621 6.654 27.805 1.00 85.38 117 TYR A O 1
ATOM 980 N N . THR A 1 118 ? -9.890 8.350 26.542 1.00 86.31 118 THR A N 1
ATOM 981 C CA . THR A 1 118 ? -9.668 9.292 27.653 1.00 86.31 118 THR A CA 1
ATOM 982 C C . THR A 1 118 ? -10.930 10.013 28.142 1.00 86.31 118 THR A C 1
ATOM 984 O O . THR A 1 118 ? -10.914 10.625 29.212 1.00 86.31 118 THR A O 1
ATOM 987 N N . ARG A 1 119 ? -12.050 9.968 27.406 1.00 88.12 119 ARG A N 1
ATOM 988 C CA . ARG A 1 119 ? -13.295 10.638 27.822 1.00 88.12 119 ARG A CA 1
ATOM 989 C C . ARG A 1 119 ? -14.001 9.873 28.942 1.00 88.12 119 ARG A C 1
ATOM 991 O O . ARG A 1 119 ? -14.218 8.670 28.850 1.00 88.12 119 ARG A O 1
ATOM 998 N N . ARG A 1 120 ? -14.514 10.611 29.940 1.00 60.91 120 ARG A N 1
ATOM 999 C CA . ARG A 1 120 ? -15.327 10.069 31.054 1.00 60.91 120 ARG A CA 1
ATOM 1000 C C . ARG A 1 120 ? -16.537 9.240 30.603 1.00 60.91 120 ARG A C 1
ATOM 1002 O O . ARG A 1 120 ? -16.945 8.348 31.332 1.00 60.91 120 ARG A O 1
ATOM 1009 N N . SER A 1 121 ? -17.081 9.468 29.404 1.00 64.12 121 SER A N 1
ATOM 1010 C CA . SER A 1 121 ? -18.169 8.647 28.848 1.00 64.12 121 SER A CA 1
ATOM 1011 C C . SER A 1 121 ? -17.790 7.172 28.668 1.00 64.12 121 SER A C 1
ATOM 1013 O O . SER A 1 121 ? -18.668 6.316 28.664 1.00 64.12 121 SER A O 1
ATOM 1015 N N . PHE A 1 122 ? -16.496 6.855 28.561 1.00 69.19 122 PHE A N 1
ATOM 1016 C CA . PHE A 1 122 ? -15.999 5.482 28.475 1.00 69.19 122 PHE A CA 1
ATOM 1017 C C . PHE A 1 122 ? -16.072 4.733 29.819 1.00 69.19 122 PHE A C 1
ATOM 1019 O O . PHE A 1 122 ? -16.130 3.502 29.843 1.00 69.19 122 PHE A O 1
ATOM 1026 N N . ILE A 1 123 ? -16.177 5.456 30.945 1.00 74.69 123 ILE A N 1
ATOM 1027 C CA . ILE A 1 123 ? -16.411 4.871 32.279 1.00 74.69 123 ILE A CA 1
ATOM 1028 C C . ILE A 1 123 ? -17.773 4.155 32.336 1.00 74.69 123 ILE A C 1
ATOM 1030 O O . ILE A 1 123 ? -17.915 3.182 33.067 1.00 74.69 123 ILE A O 1
ATOM 1034 N N . ASN A 1 124 ? -18.727 4.536 31.482 1.00 83.50 124 ASN A N 1
ATOM 1035 C CA . ASN A 1 124 ? -20.041 3.889 31.398 1.00 83.50 124 ASN A CA 1
ATOM 1036 C C . ASN A 1 124 ? -20.183 2.941 30.192 1.00 83.50 124 ASN A C 1
ATOM 1038 O O . ASN A 1 124 ? -21.253 2.377 29.990 1.00 83.50 124 ASN A O 1
ATOM 1042 N N . ALA A 1 125 ? -19.136 2.778 29.373 1.00 86.06 125 ALA A N 1
ATOM 1043 C CA . ALA A 1 125 ? -19.163 1.861 28.235 1.00 86.06 125 ALA A CA 1
ATOM 1044 C C . ALA A 1 125 ? -19.190 0.398 28.699 1.00 86.06 125 ALA A C 1
ATOM 1046 O O . ALA A 1 125 ? -18.592 0.051 29.724 1.00 86.06 125 ALA A O 1
ATOM 1047 N N . THR A 1 126 ? -19.846 -0.463 27.921 1.00 89.25 126 THR A N 1
ATOM 1048 C CA . THR A 1 126 ? -19.892 -1.904 28.213 1.00 89.25 126 THR A CA 1
ATOM 1049 C C . THR A 1 126 ? -18.501 -2.530 28.090 1.00 89.25 126 THR A C 1
ATOM 1051 O O . THR A 1 126 ? -17.653 -2.039 27.343 1.00 89.25 126 THR A O 1
ATOM 1054 N N . LEU A 1 127 ? -18.257 -3.648 28.784 1.00 89.88 127 LEU A N 1
ATOM 1055 C CA . LEU A 1 127 ?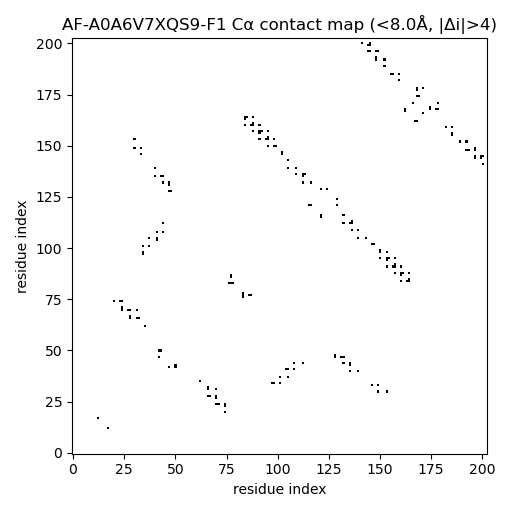 -16.972 -4.360 28.712 1.00 89.88 127 LEU A CA 1
ATOM 1056 C C . LEU A 1 127 ? -16.582 -4.697 27.259 1.00 89.88 127 LEU A C 1
ATOM 10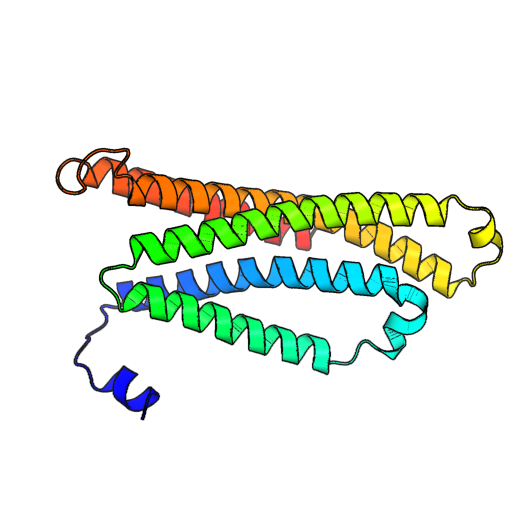58 O O . LEU A 1 127 ? -15.421 -4.545 26.882 1.00 89.88 127 LEU A O 1
ATOM 1062 N N . SER A 1 128 ? -17.569 -5.074 26.438 1.00 88.31 128 SER A N 1
ATOM 1063 C CA . SER A 1 128 ? -17.384 -5.374 25.013 1.00 88.31 128 SER A CA 1
ATOM 1064 C C . SER A 1 128 ? -16.907 -4.164 24.199 1.00 88.31 128 SER A C 1
ATOM 1066 O O . SER A 1 128 ? -15.917 -4.266 23.479 1.00 88.31 128 SER A O 1
ATOM 1068 N N . GLU A 1 129 ? -17.525 -2.990 24.377 1.00 86.25 129 GLU A N 1
ATOM 1069 C CA . GLU A 1 129 ? -17.118 -1.755 23.691 1.00 86.25 129 GLU A CA 1
ATOM 1070 C C . GLU A 1 129 ? -15.697 -1.342 24.087 1.00 86.25 129 GLU A C 1
ATOM 1072 O O . GLU A 1 129 ? -14.922 -0.866 23.254 1.00 86.25 129 GLU A O 1
ATOM 1077 N N . ARG A 1 130 ? -15.330 -1.546 25.360 1.00 88.56 130 ARG A N 1
ATOM 1078 C CA . ARG A 1 130 ? -13.977 -1.237 25.825 1.00 88.56 130 ARG A CA 1
ATOM 1079 C C . ARG A 1 130 ? -12.933 -2.139 25.195 1.00 88.56 130 ARG A C 1
ATOM 1081 O O . ARG A 1 130 ? -11.886 -1.650 24.775 1.00 88.56 130 ARG A O 1
ATOM 1088 N N . TYR A 1 131 ? -13.235 -3.431 25.128 1.00 89.56 131 TYR A N 1
ATOM 1089 C CA . TYR A 1 131 ? -12.378 -4.418 24.492 1.00 89.56 131 TYR A CA 1
ATOM 1090 C C . TYR A 1 131 ? -12.182 -4.104 23.004 1.00 89.56 131 TYR A C 1
ATOM 1092 O O . TYR A 1 131 ? -11.045 -4.006 22.551 1.00 89.56 131 TYR A O 1
ATOM 1100 N N . GLN A 1 132 ? -13.263 -3.832 22.267 1.00 89.12 132 GLN A N 1
ATOM 1101 C CA . GLN A 1 132 ? -13.195 -3.478 20.844 1.00 89.12 132 GLN A CA 1
ATOM 1102 C C . GLN A 1 132 ? -12.363 -2.215 20.592 1.00 89.12 132 GLN A C 1
ATOM 1104 O O . GLN A 1 132 ? -11.553 -2.179 19.667 1.00 89.12 132 GLN A O 1
ATOM 1109 N N . LEU A 1 133 ? -12.517 -1.175 21.420 1.00 88.88 133 LEU A N 1
ATOM 1110 C CA . LEU A 1 133 ? -11.718 0.041 21.277 1.00 88.88 133 LEU A CA 1
ATOM 1111 C C . LEU A 1 133 ? -10.234 -0.210 21.580 1.00 88.88 133 LEU A C 1
ATOM 1113 O O . LEU A 1 133 ? -9.374 0.260 20.834 1.00 88.88 133 LEU A O 1
ATOM 1117 N N . ALA A 1 134 ? -9.927 -0.950 22.650 1.00 90.62 134 ALA A N 1
ATOM 1118 C CA . ALA A 1 134 ? -8.553 -1.313 22.995 1.00 90.62 134 ALA A CA 1
ATOM 1119 C C . ALA A 1 134 ? -7.893 -2.134 21.875 1.00 90.62 134 ALA A C 1
ATOM 1121 O O . ALA A 1 134 ? -6.750 -1.862 21.495 1.00 90.62 134 ALA A O 1
ATOM 1122 N N . GLU A 1 135 ? -8.641 -3.065 21.287 1.00 89.44 135 GLU A N 1
ATOM 1123 C CA . GLU A 1 135 ? -8.204 -3.869 20.151 1.00 89.44 135 GLU A CA 1
ATOM 1124 C C . GLU A 1 135 ? -7.946 -3.017 18.905 1.00 89.44 135 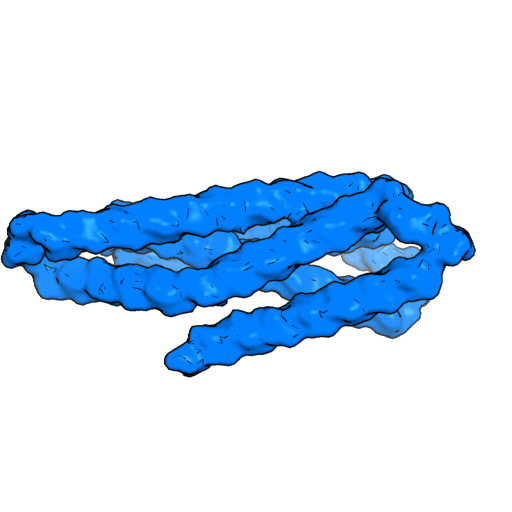GLU A C 1
ATOM 1126 O O . GLU A 1 135 ? -6.904 -3.142 18.259 1.00 89.44 135 GLU A O 1
ATOM 1131 N N . ASN A 1 136 ? -8.842 -2.080 18.593 1.00 90.25 136 ASN A N 1
ATOM 1132 C CA . ASN A 1 136 ? -8.665 -1.148 17.479 1.00 90.25 136 ASN A CA 1
ATOM 1133 C C . ASN A 1 136 ? -7.423 -0.263 17.666 1.00 90.25 136 ASN A C 1
ATOM 1135 O O . ASN A 1 136 ? -6.680 -0.036 16.710 1.00 90.25 136 ASN A O 1
ATOM 1139 N N . ILE A 1 137 ? -7.143 0.210 18.886 1.00 90.88 137 ILE A N 1
ATOM 1140 C CA . ILE A 1 137 ? -5.923 0.978 19.190 1.00 90.88 137 ILE A CA 1
ATOM 1141 C C . ILE A 1 137 ? -4.676 0.109 18.999 1.00 90.88 137 ILE A C 1
ATOM 1143 O O . ILE A 1 137 ? -3.709 0.557 18.377 1.00 90.88 137 ILE A O 1
ATOM 1147 N N . ARG A 1 138 ? -4.686 -1.121 19.523 1.00 91.56 138 ARG A N 1
ATOM 1148 C CA . ARG A 1 138 ? -3.568 -2.067 19.412 1.00 91.56 138 ARG A CA 1
ATOM 1149 C C . ARG A 1 138 ? -3.257 -2.392 17.954 1.00 91.56 138 ARG A C 1
ATOM 1151 O O . ARG A 1 138 ? -2.129 -2.184 17.514 1.00 91.56 138 ARG A O 1
ATOM 1158 N N . THR A 1 139 ? -4.267 -2.805 17.198 1.00 91.38 139 THR A N 1
ATOM 1159 C CA . THR A 1 139 ? -4.127 -3.161 15.778 1.00 91.38 139 THR A CA 1
ATOM 1160 C C . THR A 1 139 ? -3.723 -1.961 14.923 1.00 91.38 139 THR A C 1
ATOM 1162 O O . THR A 1 139 ? -2.858 -2.090 14.064 1.00 91.38 139 THR A O 1
ATOM 1165 N N . THR A 1 140 ? -4.243 -0.759 15.203 1.00 90.56 140 THR A N 1
ATOM 1166 C CA . THR A 1 140 ? -3.793 0.467 14.517 1.00 90.56 140 THR A CA 1
ATOM 1167 C C . THR A 1 140 ? -2.307 0.731 14.764 1.00 90.56 140 THR A C 1
ATOM 1169 O O . THR A 1 140 ? -1.599 1.110 13.837 1.00 90.56 140 THR A O 1
ATOM 1172 N N . LYS A 1 141 ? -1.800 0.520 15.989 1.00 90.69 141 LYS A N 1
ATOM 1173 C CA . LYS A 1 141 ? -0.367 0.688 16.294 1.00 90.69 141 LYS A CA 1
ATOM 1174 C C . LYS A 1 141 ? 0.508 -0.311 15.536 1.00 90.69 141 LYS A C 1
ATOM 1176 O O . LYS A 1 141 ? 1.551 0.096 15.038 1.00 90.69 141 LYS A O 1
ATOM 1181 N N . GLN A 1 142 ? 0.071 -1.565 15.426 1.00 90.69 142 GLN A N 1
ATOM 1182 C CA . GLN A 1 142 ? 0.760 -2.601 14.645 1.00 90.69 142 GLN A CA 1
ATOM 1183 C C . GLN A 1 142 ? 0.738 -2.302 13.139 1.00 90.69 142 GLN A C 1
ATOM 1185 O O . GLN A 1 142 ? 1.702 -2.586 12.438 1.00 90.69 142 GLN A O 1
ATOM 1190 N N . LEU A 1 143 ? -0.323 -1.663 12.639 1.00 90.19 143 LEU A N 1
ATOM 1191 C CA . LEU A 1 143 ? -0.464 -1.339 11.219 1.00 90.19 143 LEU A CA 1
ATOM 1192 C C . LEU A 1 143 ? 0.406 -0.148 10.770 1.00 90.19 143 LEU A C 1
ATOM 1194 O O . LEU A 1 143 ? 0.764 -0.060 9.600 1.00 90.19 143 LEU A O 1
ATOM 1198 N N . ILE A 1 144 ? 0.778 0.765 11.675 1.00 91.00 144 ILE A N 1
ATOM 1199 C CA . ILE A 1 144 ? 1.616 1.936 11.349 1.00 91.00 144 ILE A CA 1
ATOM 1200 C C . ILE A 1 144 ? 2.947 1.563 10.667 1.00 91.00 144 ILE A C 1
ATOM 1202 O O . ILE A 1 144 ? 3.210 2.133 9.608 1.00 91.00 144 ILE A O 1
ATOM 1206 N N . PRO A 1 145 ? 3.800 0.668 11.212 1.00 90.19 145 PRO A N 1
ATOM 1207 C CA . PRO A 1 145 ? 5.055 0.308 10.550 1.00 90.19 145 PRO A CA 1
ATOM 1208 C C . PRO A 1 145 ? 4.821 -0.325 9.174 1.00 90.19 145 PRO A C 1
ATOM 1210 O O . PRO A 1 145 ? 5.504 0.042 8.220 1.00 90.19 145 PRO A O 1
ATOM 1213 N N . ILE A 1 146 ? 3.804 -1.183 9.041 1.00 90.25 146 ILE A N 1
ATOM 1214 C CA . ILE A 1 146 ? 3.420 -1.802 7.764 1.00 90.25 146 ILE A CA 1
ATOM 1215 C C . ILE A 1 146 ? 3.083 -0.726 6.727 1.00 90.25 146 ILE A C 1
ATOM 1217 O O . ILE A 1 146 ? 3.589 -0.751 5.607 1.00 90.25 146 ILE A O 1
ATOM 1221 N N . LEU A 1 147 ? 2.276 0.265 7.109 1.00 91.25 147 LEU A N 1
ATOM 1222 C CA . LEU A 1 147 ? 1.879 1.349 6.213 1.00 91.25 147 LEU A CA 1
ATOM 1223 C C . LEU A 1 147 ? 2.999 2.331 5.910 1.00 91.25 147 LEU A C 1
ATOM 1225 O O . LEU A 1 147 ? 3.035 2.877 4.814 1.00 91.25 147 LEU A O 1
ATOM 1229 N N . ALA A 1 148 ? 3.919 2.551 6.847 1.00 91.69 148 ALA A N 1
ATOM 1230 C CA . ALA A 1 148 ? 5.098 3.369 6.598 1.00 91.69 148 ALA A CA 1
ATOM 1231 C C . ALA A 1 148 ? 5.991 2.721 5.529 1.00 91.69 148 ALA A C 1
ATOM 1233 O O . ALA A 1 148 ? 6.416 3.397 4.592 1.00 91.69 148 ALA A O 1
ATOM 1234 N N . ILE A 1 149 ? 6.221 1.407 5.625 1.00 91.38 149 ILE A N 1
ATOM 1235 C CA . ILE A 1 149 ? 6.993 0.660 4.624 1.00 91.38 149 ILE A CA 1
ATOM 1236 C C . ILE A 1 149 ? 6.236 0.599 3.289 1.00 91.38 149 ILE A C 1
ATOM 1238 O O . ILE A 1 149 ? 6.824 0.794 2.226 1.00 91.38 149 ILE A O 1
ATOM 1242 N N . HIS A 1 150 ? 4.920 0.386 3.324 1.00 90.81 150 HIS A N 1
ATOM 1243 C CA . HIS A 1 150 ? 4.074 0.413 2.132 1.00 90.81 150 HIS A CA 1
ATOM 1244 C C . HIS A 1 150 ? 4.113 1.778 1.423 1.00 90.81 150 HIS A C 1
ATOM 1246 O O . HIS A 1 150 ? 4.346 1.833 0.215 1.00 90.81 150 HIS A O 1
ATOM 1252 N N . PHE A 1 151 ? 3.978 2.879 2.168 1.00 93.69 151 PHE A N 1
ATOM 1253 C CA . PHE A 1 151 ? 4.124 4.237 1.644 1.00 93.69 151 PHE A CA 1
ATOM 1254 C C . PHE A 1 151 ? 5.508 4.455 1.032 1.00 93.69 151 PHE A C 1
ATOM 1256 O O . PHE A 1 151 ? 5.603 4.988 -0.071 1.00 93.69 151 PHE A O 1
ATOM 1263 N N . PHE A 1 152 ? 6.574 4.005 1.702 1.00 93.62 152 PHE A N 1
ATOM 1264 C CA . PHE A 1 152 ? 7.932 4.082 1.166 1.00 93.62 152 PHE A CA 1
ATOM 1265 C C . PHE A 1 152 ? 8.057 3.354 -0.180 1.00 93.62 152 PHE A C 1
ATOM 1267 O O . PHE A 1 152 ? 8.604 3.912 -1.129 1.00 93.62 152 PHE A O 1
ATOM 1274 N N . ASN A 1 153 ? 7.480 2.156 -0.306 1.00 91.06 153 ASN A N 1
ATOM 1275 C CA . ASN A 1 153 ? 7.475 1.402 -1.561 1.00 91.06 153 ASN A CA 1
ATOM 1276 C C . ASN A 1 153 ? 6.709 2.118 -2.677 1.00 91.06 153 ASN A C 1
ATOM 1278 O O . ASN A 1 153 ? 7.176 2.141 -3.818 1.00 91.06 153 ASN A O 1
ATOM 1282 N N . ILE A 1 154 ? 5.563 2.730 -2.362 1.00 92.19 154 ILE A N 1
ATOM 1283 C CA . ILE A 1 154 ? 4.803 3.525 -3.334 1.00 92.19 154 ILE A CA 1
ATOM 1284 C C . ILE A 1 154 ? 5.573 4.779 -3.747 1.00 92.19 154 ILE A C 1
ATOM 1286 O O . ILE A 1 154 ? 5.662 5.075 -4.939 1.00 92.19 154 ILE A O 1
ATOM 1290 N N . ALA A 1 155 ? 6.160 5.498 -2.791 1.00 95.00 155 ALA A N 1
ATOM 1291 C CA . ALA A 1 155 ? 6.961 6.689 -3.052 1.00 95.00 155 ALA A CA 1
ATOM 1292 C C . ALA A 1 155 ? 8.151 6.365 -3.963 1.00 95.00 155 ALA A C 1
ATOM 1294 O O . ALA A 1 155 ? 8.369 7.039 -4.969 1.00 95.00 155 ALA A O 1
ATOM 1295 N N . LEU A 1 156 ? 8.870 5.285 -3.653 1.00 92.44 156 LEU A N 1
ATOM 1296 C CA . LEU A 1 156 ? 10.006 4.828 -4.440 1.00 92.44 156 LEU A CA 1
ATOM 1297 C C . LEU A 1 156 ? 9.576 4.384 -5.845 1.00 92.44 156 LEU A C 1
ATOM 1299 O O . LEU A 1 156 ? 10.199 4.786 -6.823 1.00 92.44 156 LEU A O 1
ATOM 1303 N N . GLY A 1 157 ? 8.490 3.614 -5.970 1.00 90.25 157 GLY A N 1
ATOM 1304 C CA . GLY A 1 157 ? 7.953 3.213 -7.275 1.00 90.25 157 GLY A CA 1
ATOM 1305 C C . GLY A 1 157 ? 7.501 4.400 -8.122 1.00 90.25 157 GLY A C 1
ATOM 1306 O O . GLY A 1 157 ? 7.791 4.454 -9.316 1.00 90.25 157 GLY A O 1
ATOM 1307 N N . THR A 1 158 ? 6.876 5.401 -7.503 1.00 93.12 158 THR A N 1
ATOM 1308 C CA . THR A 1 158 ? 6.492 6.653 -8.172 1.00 93.12 158 THR A CA 1
ATOM 1309 C C . THR A 1 158 ? 7.720 7.413 -8.660 1.00 93.12 158 THR A C 1
ATOM 1311 O O . THR A 1 158 ? 7.748 7.857 -9.806 1.00 93.12 158 THR A O 1
ATOM 1314 N N . PHE A 1 159 ? 8.762 7.505 -7.831 1.00 93.31 159 PHE A N 1
ATOM 1315 C CA . PHE A 1 159 ? 10.026 8.133 -8.203 1.00 93.31 159 PHE A CA 1
ATOM 1316 C C . PHE A 1 159 ? 10.701 7.423 -9.385 1.00 93.31 159 PHE A C 1
ATOM 1318 O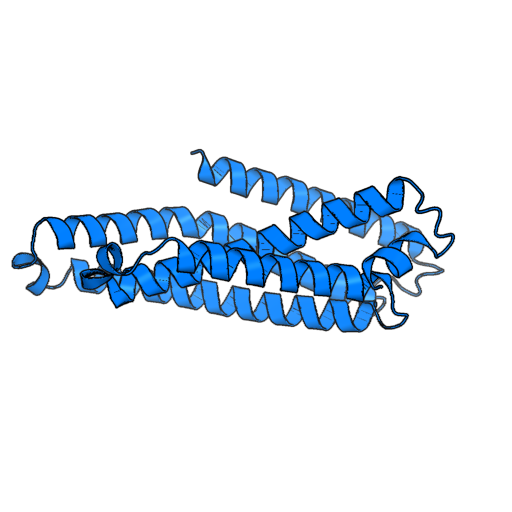 O . PHE A 1 159 ? 11.115 8.085 -10.332 1.00 93.31 159 PHE A O 1
ATOM 1325 N N . VAL A 1 160 ? 10.753 6.087 -9.386 1.00 90.00 160 VAL A N 1
ATOM 1326 C CA . VAL A 1 160 ? 11.315 5.305 -10.502 1.00 90.00 160 VAL A CA 1
ATOM 1327 C C . VAL A 1 160 ? 10.522 5.507 -11.794 1.00 90.00 160 VAL A C 1
ATOM 1329 O O . VAL A 1 160 ? 11.101 5.736 -12.851 1.00 90.00 160 VAL A O 1
ATOM 1332 N N . ASN A 1 161 ? 9.190 5.489 -11.734 1.00 88.69 161 ASN A N 1
ATOM 1333 C CA . ASN A 1 161 ? 8.370 5.741 -12.922 1.00 88.69 161 ASN A CA 1
ATOM 1334 C C . ASN A 1 161 ? 8.534 7.176 -13.441 1.00 88.69 161 ASN A C 1
ATOM 1336 O O . ASN A 1 161 ? 8.532 7.403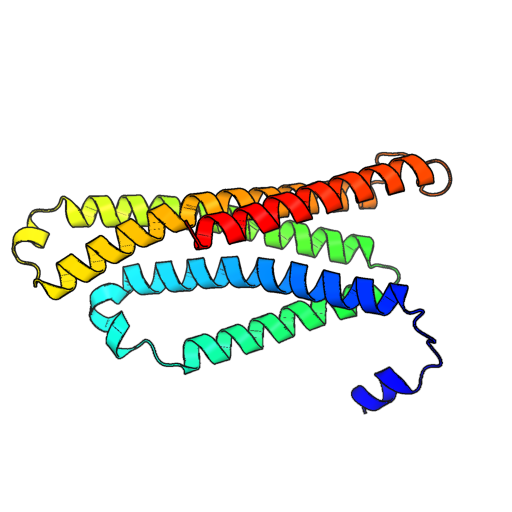 -14.651 1.00 88.69 161 ASN A O 1
ATOM 1340 N N . TRP A 1 162 ? 8.733 8.139 -12.542 1.00 92.75 162 TRP A N 1
ATOM 1341 C CA . TRP A 1 162 ? 9.037 9.518 -12.904 1.00 92.75 162 TRP A CA 1
ATOM 1342 C C . TRP A 1 162 ? 10.395 9.641 -13.614 1.00 92.75 162 TRP A C 1
ATOM 1344 O O . TRP A 1 162 ? 10.464 10.265 -14.674 1.00 92.75 162 TRP A O 1
ATOM 1354 N N . THR A 1 163 ? 11.460 9.002 -13.108 1.00 89.81 163 THR A N 1
ATOM 1355 C CA . THR A 1 163 ? 12.783 9.041 -13.765 1.00 89.81 163 THR A CA 1
ATOM 1356 C C . THR A 1 163 ? 12.771 8.362 -15.133 1.00 89.81 163 THR A C 1
ATOM 1358 O O . THR A 1 163 ? 13.429 8.855 -16.052 1.00 89.81 163 THR A O 1
ATOM 1361 N N . ILE A 1 164 ? 11.992 7.284 -15.292 1.00 86.38 164 ILE A N 1
ATOM 1362 C CA . ILE A 1 164 ? 11.754 6.609 -16.577 1.00 86.38 164 ILE A CA 1
ATOM 1363 C C . ILE A 1 164 ? 11.083 7.553 -17.567 1.00 86.38 164 ILE A C 1
ATOM 1365 O O . ILE A 1 164 ? 11.562 7.719 -18.688 1.00 86.38 164 ILE A O 1
ATOM 1369 N N . TYR A 1 165 ? 9.976 8.170 -17.156 1.00 88.19 165 TYR A N 1
ATOM 1370 C CA . TYR A 1 165 ? 9.171 9.008 -18.035 1.00 88.19 165 TYR A CA 1
ATOM 1371 C C . TYR A 1 165 ? 9.948 10.231 -18.537 1.00 88.19 165 TYR A C 1
ATOM 1373 O O . TYR A 1 165 ? 9.916 10.536 -19.726 1.00 88.19 165 TYR A O 1
ATOM 1381 N N . TYR A 1 166 ? 10.694 10.894 -17.649 1.00 89.56 166 TYR A N 1
ATOM 1382 C CA . TYR A 1 166 ? 11.488 12.077 -17.989 1.00 89.56 166 TYR A CA 1
ATOM 1383 C C . TYR A 1 166 ? 12.888 11.765 -18.530 1.00 89.56 166 TYR A C 1
ATOM 1385 O O . TYR A 1 166 ? 13.639 12.697 -18.807 1.00 89.56 166 TYR A O 1
ATOM 1393 N N . GLN A 1 167 ? 13.250 10.486 -18.687 1.00 87.50 167 GLN A N 1
ATOM 1394 C CA . GLN A 1 167 ? 14.574 10.066 -19.162 1.00 87.50 167 GLN A CA 1
ATOM 1395 C C . GLN A 1 167 ? 15.717 10.722 -18.366 1.00 87.50 167 GLN A C 1
ATOM 1397 O O . GLN A 1 167 ? 16.693 11.216 -18.928 1.00 87.50 167 GLN A O 1
ATOM 1402 N N . ALA A 1 168 ? 15.603 10.734 -17.034 1.00 82.94 168 ALA A N 1
ATOM 1403 C CA . ALA A 1 168 ? 16.522 11.463 -16.152 1.00 82.94 168 ALA A CA 1
ATOM 1404 C C . ALA A 1 168 ? 17.996 11.012 -16.270 1.00 82.94 168 ALA A C 1
ATOM 1406 O O . ALA A 1 168 ? 18.903 11.772 -15.946 1.00 82.94 168 ALA A O 1
ATOM 1407 N N . PHE A 1 169 ? 18.236 9.792 -16.763 1.00 80.06 169 PHE A N 1
ATOM 1408 C CA . PHE A 1 169 ? 19.568 9.227 -17.017 1.00 80.06 169 PHE A CA 1
ATOM 1409 C C . PHE A 1 169 ? 20.019 9.360 -18.486 1.00 80.06 169 PHE A C 1
ATOM 1411 O O . PHE A 1 169 ? 20.923 8.652 -18.932 1.00 80.06 169 PHE A O 1
ATOM 1418 N N . GLY A 1 170 ? 19.390 10.263 -19.240 1.00 80.00 170 GLY A N 1
ATOM 1419 C CA . GLY A 1 170 ? 19.593 10.446 -20.673 1.00 80.00 170 GLY A CA 1
ATOM 1420 C C . GLY A 1 170 ? 18.712 9.525 -21.525 1.00 80.00 170 GLY A C 1
ATOM 1421 O O . GLY A 1 170 ? 17.949 8.711 -20.991 1.00 80.00 170 GLY A O 1
ATOM 1422 N N . PRO A 1 171 ? 18.808 9.635 -22.863 1.00 81.00 171 PRO A N 1
ATOM 1423 C CA . PRO A 1 171 ? 18.090 8.757 -23.777 1.00 81.00 171 PRO A CA 1
ATOM 1424 C C . PRO A 1 171 ? 18.356 7.285 -23.450 1.00 81.00 171 PRO A C 1
ATOM 1426 O O . PRO A 1 171 ? 19.488 6.898 -23.153 1.00 81.00 171 PRO A O 1
ATOM 1429 N N . ILE A 1 172 ? 17.324 6.444 -23.556 1.00 72.06 172 ILE A N 1
ATOM 1430 C CA . ILE A 1 172 ? 17.401 5.005 -23.234 1.00 72.06 172 ILE A CA 1
ATOM 1431 C C . ILE A 1 172 ? 18.549 4.315 -23.994 1.00 72.06 172 ILE A C 1
ATOM 1433 O O . ILE A 1 172 ? 19.167 3.386 -23.480 1.00 72.06 172 ILE A O 1
ATOM 1437 N N . THR A 1 173 ? 18.875 4.802 -25.192 1.00 73.12 173 THR A N 1
ATOM 1438 C CA . THR A 1 173 ? 19.955 4.285 -26.040 1.00 73.12 173 THR A CA 1
ATOM 1439 C C . THR A 1 173 ? 21.349 4.481 -25.443 1.00 73.12 173 THR A C 1
ATOM 1441 O O . THR A 1 173 ? 22.197 3.609 -25.602 1.00 73.12 173 THR A O 1
ATOM 1444 N N . THR A 1 174 ? 21.594 5.583 -24.731 1.00 77.00 174 THR A N 1
ATOM 1445 C CA . THR A 1 174 ? 22.900 5.901 -24.126 1.00 77.00 174 THR A CA 1
ATOM 1446 C C . THR A 1 174 ? 22.956 5.564 -22.637 1.00 77.00 174 THR A C 1
ATOM 1448 O O . THR A 1 174 ? 24.028 5.292 -22.107 1.00 77.00 174 THR A O 1
ATOM 1451 N N . GLY A 1 175 ? 21.805 5.558 -21.958 1.00 78.81 175 GLY A N 1
ATOM 1452 C CA . GLY A 1 175 ? 21.680 5.333 -20.515 1.00 78.81 175 GLY A CA 1
ATOM 1453 C C . GLY A 1 175 ? 21.296 3.908 -20.101 1.00 78.81 175 GLY A C 1
ATOM 1454 O O . GLY A 1 175 ? 21.011 3.687 -18.925 1.00 78.81 175 GLY A O 1
ATOM 1455 N N . MET A 1 176 ? 21.261 2.939 -21.026 1.00 80.88 176 MET A N 1
ATOM 1456 C CA . MET A 1 176 ? 20.682 1.607 -20.783 1.00 80.88 176 MET A CA 1
ATOM 1457 C C . MET A 1 176 ? 21.268 0.893 -19.555 1.00 80.88 176 MET A C 1
ATOM 1459 O O . MET A 1 176 ? 20.514 0.337 -18.759 1.00 80.88 176 MET A O 1
ATOM 1463 N N . PHE A 1 177 ? 22.591 0.942 -19.366 1.00 83.00 177 PHE A N 1
ATOM 1464 C CA . PHE A 1 177 ? 23.248 0.310 -18.218 1.00 83.00 177 PHE A CA 1
ATOM 1465 C C . PHE A 1 177 ? 22.848 0.962 -16.888 1.00 83.00 177 PHE A C 1
ATOM 1467 O O . PHE A 1 177 ? 22.426 0.269 -15.964 1.00 83.00 177 PHE A O 1
ATOM 1474 N N . ALA A 1 178 ? 22.933 2.295 -16.799 1.00 82.81 178 ALA A N 1
ATOM 1475 C CA . ALA A 1 178 ? 22.557 3.036 -15.594 1.00 82.81 178 ALA A CA 1
ATOM 1476 C C . ALA A 1 178 ? 21.084 2.795 -15.236 1.00 82.81 178 ALA A C 1
ATOM 1478 O O . ALA A 1 178 ? 20.748 2.589 -14.072 1.00 82.81 178 ALA A O 1
ATOM 1479 N N . TYR A 1 179 ? 20.224 2.740 -16.253 1.00 81.25 179 TYR A N 1
ATOM 1480 C CA . TYR A 1 179 ? 18.811 2.433 -16.103 1.00 81.25 179 TYR A CA 1
ATOM 1481 C C . TYR A 1 179 ? 18.558 1.015 -15.569 1.00 81.25 179 TYR A C 1
ATOM 1483 O O . TYR A 1 179 ? 17.812 0.837 -14.605 1.00 81.25 179 TYR A O 1
ATOM 1491 N N . GLN A 1 180 ? 19.197 0.001 -16.158 1.00 82.88 180 GLN A N 1
ATOM 1492 C CA . GLN A 1 180 ? 19.067 -1.387 -15.710 1.00 82.88 180 GLN A CA 1
ATOM 1493 C C . GLN A 1 180 ? 19.574 -1.570 -14.278 1.00 82.88 180 GLN A C 1
ATOM 1495 O O . GLN A 1 180 ? 18.884 -2.186 -13.467 1.00 82.88 180 GLN A O 1
ATOM 1500 N N . LEU A 1 181 ? 20.733 -0.992 -13.948 1.00 85.25 181 LEU A N 1
ATOM 1501 C CA . LEU A 1 181 ? 21.294 -1.033 -12.599 1.00 85.25 181 LEU A CA 1
ATOM 1502 C C . LEU A 1 181 ? 20.358 -0.362 -11.585 1.00 85.25 181 LEU A C 1
ATOM 1504 O O . LEU A 1 181 ? 20.069 -0.937 -10.537 1.00 85.25 181 LEU A O 1
ATOM 1508 N N . PHE A 1 182 ? 19.842 0.826 -11.908 1.00 85.50 182 PHE A N 1
ATOM 1509 C CA . PHE A 1 182 ? 18.896 1.544 -11.055 1.00 85.50 182 PHE A CA 1
ATOM 1510 C C . PHE A 1 182 ? 17.620 0.727 -10.807 1.00 85.50 182 PHE A C 1
ATOM 1512 O O . PHE A 1 182 ? 17.198 0.579 -9.659 1.00 85.50 182 PHE A O 1
ATOM 1519 N N . ASN A 1 183 ? 17.051 0.123 -11.854 1.00 83.06 183 ASN A N 1
ATOM 1520 C CA . ASN A 1 183 ? 15.889 -0.754 -11.725 1.00 83.06 183 ASN A CA 1
ATOM 1521 C C . ASN A 1 183 ? 16.181 -2.003 -10.885 1.00 83.06 183 ASN A C 1
ATOM 1523 O O . ASN A 1 183 ? 15.342 -2.396 -10.080 1.00 83.06 183 ASN A O 1
ATOM 1527 N N . GLN A 1 184 ? 17.353 -2.625 -11.024 1.00 85.94 184 GLN A N 1
ATOM 1528 C CA . GLN A 1 184 ? 17.729 -3.782 -10.205 1.00 85.94 184 GLN A CA 1
ATOM 1529 C C . GLN A 1 184 ? 17.849 -3.417 -8.722 1.00 85.94 184 GLN A C 1
ATOM 1531 O O . GLN A 1 184 ? 17.313 -4.128 -7.872 1.00 85.94 184 GLN A O 1
ATOM 1536 N N . ILE A 1 185 ? 18.489 -2.285 -8.409 1.00 87.12 185 ILE A N 1
ATOM 1537 C CA . ILE A 1 185 ? 18.594 -1.767 -7.036 1.00 87.12 185 ILE A CA 1
ATOM 1538 C C . ILE A 1 185 ? 17.199 -1.485 -6.469 1.00 87.12 185 ILE A C 1
ATOM 1540 O O . ILE A 1 185 ? 16.890 -1.891 -5.351 1.00 87.12 185 ILE A O 1
ATOM 1544 N N . TYR A 1 186 ? 16.335 -0.840 -7.251 1.00 88.62 186 TYR A N 1
ATOM 1545 C CA . TYR A 1 186 ? 14.944 -0.587 -6.884 1.00 88.62 186 TYR A CA 1
ATOM 1546 C C . TYR A 1 186 ? 14.182 -1.877 -6.550 1.00 88.62 186 TYR A C 1
ATOM 1548 O O . TYR A 1 186 ? 13.556 -1.970 -5.493 1.00 88.62 186 TYR A O 1
ATOM 1556 N N . MET A 1 187 ? 14.267 -2.886 -7.419 1.00 84.81 187 MET A N 1
ATOM 1557 C CA . MET A 1 187 ? 13.590 -4.170 -7.228 1.00 84.81 187 MET A CA 1
ATOM 1558 C C . MET A 1 187 ? 14.102 -4.902 -5.986 1.00 84.81 187 MET A C 1
ATOM 1560 O O . MET A 1 187 ? 13.301 -5.471 -5.246 1.00 84.81 187 MET A O 1
ATOM 1564 N N . LEU A 1 188 ? 15.409 -4.837 -5.713 1.00 88.12 188 LEU A N 1
ATOM 1565 C CA . LEU A 1 188 ? 16.010 -5.386 -4.497 1.00 88.12 188 LEU A CA 1
ATOM 1566 C C . LEU A 1 188 ? 15.485 -4.681 -3.240 1.00 88.12 188 LEU A C 1
ATOM 1568 O O . LEU A 1 188 ? 15.094 -5.352 -2.285 1.00 88.12 188 LEU A O 1
ATOM 1572 N N . ILE A 1 189 ? 15.438 -3.344 -3.249 1.00 90.25 189 ILE A N 1
ATOM 1573 C CA . ILE A 1 189 ? 14.903 -2.556 -2.131 1.00 90.25 189 ILE A CA 1
ATOM 1574 C C . ILE A 1 189 ? 13.441 -2.924 -1.886 1.00 90.25 189 ILE A C 1
ATOM 1576 O O . ILE A 1 189 ? 13.085 -3.207 -0.745 1.00 90.25 189 ILE A O 1
ATOM 1580 N N . ILE A 1 190 ? 12.609 -2.983 -2.933 1.00 86.94 190 ILE A N 1
ATOM 1581 C CA . ILE A 1 190 ? 11.207 -3.388 -2.792 1.00 86.94 190 ILE A CA 1
ATOM 1582 C C . ILE A 1 190 ? 11.093 -4.808 -2.257 1.00 86.94 190 ILE A C 1
ATOM 1584 O O . ILE A 1 190 ? 10.286 -5.041 -1.362 1.00 86.94 190 ILE A O 1
ATOM 1588 N N . ALA A 1 191 ? 11.851 -5.769 -2.781 1.00 85.75 191 ALA A N 1
ATOM 1589 C CA . ALA A 1 191 ? 11.790 -7.146 -2.302 1.00 85.75 191 ALA A CA 1
ATOM 1590 C C . ALA A 1 191 ? 12.133 -7.223 -0.806 1.00 85.75 191 ALA A C 1
ATOM 1592 O O . ALA A 1 191 ? 11.392 -7.825 -0.029 1.00 85.75 191 ALA A O 1
ATOM 1593 N N . PHE A 1 192 ? 13.192 -6.527 -0.388 1.00 89.69 192 PHE A N 1
ATOM 1594 C CA . PHE A 1 192 ? 13.614 -6.466 1.006 1.00 89.69 192 PHE A CA 1
ATOM 1595 C C . PHE A 1 192 ? 12.570 -5.804 1.914 1.00 89.69 192 PHE A C 1
ATOM 1597 O O . PHE A 1 192 ? 12.193 -6.365 2.940 1.00 89.69 192 PHE A O 1
ATOM 1604 N N . THR A 1 193 ? 12.040 -4.639 1.542 1.00 89.12 193 THR A N 1
ATOM 1605 C CA . THR A 1 193 ? 11.005 -3.957 2.335 1.00 89.12 193 THR A CA 1
ATOM 1606 C C . THR A 1 193 ? 9.697 -4.745 2.380 1.00 89.12 193 THR A C 1
ATOM 1608 O O . THR A 1 193 ? 8.985 -4.708 3.378 1.00 89.12 193 THR A O 1
ATOM 1611 N N . SER A 1 194 ? 9.379 -5.492 1.324 1.00 83.50 194 SER A N 1
ATOM 1612 C CA . SER A 1 194 ? 8.219 -6.388 1.289 1.00 83.50 194 SER A CA 1
ATOM 1613 C C . SER A 1 194 ? 8.365 -7.531 2.284 1.00 83.50 194 SER A C 1
ATOM 1615 O O . SER A 1 194 ? 7.440 -7.800 3.044 1.00 83.50 194 SER A O 1
ATOM 1617 N N . PHE A 1 195 ? 9.550 -8.138 2.334 1.00 85.88 195 PHE A N 1
ATOM 1618 C CA . PHE A 1 195 ? 9.887 -9.125 3.352 1.00 85.88 195 PHE A CA 1
ATOM 1619 C C . PHE A 1 195 ? 9.781 -8.537 4.768 1.00 85.88 195 PHE A C 1
ATOM 1621 O O . PHE A 1 195 ? 9.243 -9.181 5.663 1.00 85.88 195 PHE A O 1
ATOM 1628 N N . LEU A 1 196 ? 10.215 -7.287 4.974 1.00 87.31 196 LEU A N 1
ATOM 1629 C CA . LEU A 1 196 ? 10.048 -6.615 6.266 1.00 87.31 196 LEU A CA 1
ATOM 1630 C C . LEU A 1 196 ? 8.575 -6.423 6.646 1.00 87.31 196 LEU A C 1
ATOM 1632 O O . LEU A 1 196 ? 8.244 -6.593 7.815 1.00 87.31 196 LEU A O 1
ATOM 1636 N N . ILE A 1 197 ? 7.686 -6.115 5.693 1.00 85.62 197 ILE A N 1
ATOM 1637 C CA . ILE A 1 197 ? 6.239 -6.049 5.961 1.00 85.62 197 ILE A CA 1
ATOM 1638 C C . ILE A 1 197 ? 5.738 -7.402 6.476 1.00 85.62 197 ILE A C 1
ATOM 1640 O O . ILE A 1 197 ? 5.072 -7.453 7.509 1.00 85.62 197 ILE A O 1
ATOM 1644 N N . GLU A 1 198 ? 6.087 -8.495 5.803 1.00 82.88 198 GLU A N 1
ATOM 1645 C CA . GLU A 1 198 ? 5.696 -9.846 6.221 1.00 82.88 198 GLU A CA 1
ATOM 1646 C C . GLU A 1 198 ? 6.244 -10.197 7.604 1.00 82.88 198 GLU A C 1
ATOM 1648 O O . GLU A 1 198 ? 5.493 -10.651 8.467 1.00 82.88 198 GLU A O 1
ATOM 1653 N N . LEU A 1 199 ? 7.515 -9.886 7.862 1.00 85.19 199 LEU A N 1
ATOM 1654 C CA . LEU A 1 199 ? 8.136 -10.083 9.167 1.00 85.19 199 LEU A CA 1
ATOM 1655 C C . LEU A 1 199 ? 7.418 -9.287 10.269 1.00 85.19 199 LEU A C 1
ATOM 1657 O O . LEU A 1 199 ? 7.162 -9.827 11.341 1.00 85.19 199 LEU A O 1
ATOM 1661 N N . THR A 1 200 ? 7.032 -8.034 10.001 1.00 83.06 200 THR A N 1
ATOM 1662 C CA . THR A 1 200 ? 6.275 -7.203 10.958 1.00 83.06 200 THR A CA 1
ATOM 1663 C C . THR A 1 200 ? 4.835 -7.658 11.184 1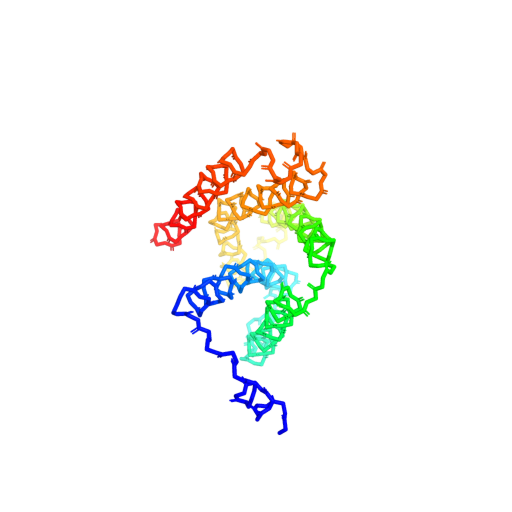.00 83.06 200 THR A C 1
ATOM 1665 O O . THR A 1 200 ? 4.227 -7.233 12.157 1.00 83.06 200 THR A O 1
ATOM 1668 N N . MET A 1 201 ? 4.267 -8.488 10.304 1.00 78.25 201 MET A N 1
ATOM 1669 C CA . MET A 1 201 ? 2.954 -9.101 10.541 1.00 78.25 201 MET A CA 1
ATOM 1670 C C . MET A 1 201 ? 3.042 -10.343 11.435 1.00 78.25 201 MET A C 1
ATOM 1672 O O . MET A 1 201 ? 2.047 -10.702 12.061 1.00 78.25 201 MET A O 1
ATOM 1676 N N . ILE A 1 202 ? 4.202 -11.007 11.470 1.00 80.81 202 ILE A N 1
ATOM 1677 C CA . ILE A 1 202 ? 4.439 -12.220 12.266 1.00 80.81 202 ILE A CA 1
ATOM 1678 C C . ILE A 1 202 ? 4.864 -11.875 13.703 1.00 80.81 202 ILE A C 1
ATOM 1680 O O . ILE A 1 202 ? 4.486 -12.594 14.628 1.00 80.81 202 ILE A O 1
ATOM 1684 N N . LEU A 1 203 ? 5.655 -10.809 13.879 1.00 78.06 203 LEU A N 1
ATOM 1685 C CA . LEU A 1 203 ? 6.166 -10.331 15.174 1.00 78.06 203 LEU A CA 1
ATOM 1686 C C . LEU A 1 203 ? 5.161 -9.433 15.912 1.00 78.06 203 LEU A C 1
ATOM 1688 O O . LEU A 1 203 ? 5.004 -9.625 17.140 1.00 78.06 203 LEU A O 1
#

Nearest PDB structures (foldseek):
  8pm2-assembly1_R  TM=5.884E-01  e=1.055E+00  Mus musculus
  8iw1-assembly1_R  TM=4.993E-01  e=8.303E-01  Mus musculus
  8ioc-assembly1_R  TM=4.825E-01  e=1.967E+00  Influenza A virus (A/Victoria/3/1975(H3N2))
  4ilo-assembly1_A  TM=3.456E-01  e=8.279E+00  Chlamydia trachomatis L2/434/Bu

Sequence (203 aa):
MLLTMLFNDNLTWSPTHELIFIFSYFAYFRNVIAHILVIERINATLSFRKYERSRGPCFTFGWLFFVNLLTFGTVYGTSTTSSTTFINLCFWAIMFVLAIIELIAIRSLRKYNDKIYTRRSFINATLSERYQLAENIRTTKQLIPILAIHFFNIALGTFVNWTIYYQAFGPITTGMFAYQLFNQIYMLIIAFTSFLIELTMIL

InterPro domains:
  IPR004151 7TM GPCR, serpentine receptor class e (Sre) [PF03125] (21-191)
  IPR052854 Nematode Serpentine Receptor Class Epsilon [PTHR47518] (4-192)

Organism: Meloidogyne enterolobii (NCBI:txid390850)

Radius of gyration: 21.0 Å; Cα contacts (8 Å, |Δi|>4): 106; chains: 1; bounding box: 46×30×64 Å

Solvent-accessible surface area (backbone atoms only — not comparable to full-atom values): 11243 Å² total; per-residue (Å²): 107,72,71,54,55,73,66,65,54,88,70,78,66,52,73,68,55,55,52,50,50,55,51,49,40,54,56,46,42,52,57,52,49,55,55,49,52,52,52,50,51,51,49,44,62,77,35,51,95,51,30,81,84,66,68,50,70,63,60,59,52,52,49,52,52,52,45,54,52,52,31,50,49,52,57,52,52,56,72,72,50,95,60,28,58,60,56,49,36,54,52,34,50,53,53,37,53,51,44,53,53,47,56,51,48,52,56,50,49,50,55,50,51,56,52,49,70,71,36,75,72,49,78,75,50,54,74,65,60,52,50,53,51,54,48,52,54,52,52,52,60,62,44,47,63,45,48,52,52,49,40,50,48,39,50,52,50,31,51,53,38,47,40,61,64,68,36,72,69,45,59,66,89,82,20,48,66,64,51,51,52,51,51,52,54,50,52,50,51,46,52,52,51,50,52,49,40,55,51,62,72,74,108